Protein AF-A0AAJ4T710-F1 (afdb_monomer)

Secondary structure (DSSP, 8-state):
--B-TT-EEEETTS-EEEEEEEEETTEEEEEEEEE-TTS-EEEEEEEEEETTEEEEEEEEEE-TTS-EEEEEEEEESS-EESSPPTT-EEEEEEEEEEEEEEPPPTT--PPPEEEEEEEEEEEEEEEEEEEEEEETTEEEEEEEEEEEESTTS---TT-EEEEEEETBTEEEEEEEE-TTS-EEEEEEEEEEEEEE--

Structure (mmCIF, N/CA/C/O backbone):
data_AF-A0AAJ4T710-F1
#
_entry.id   AF-A0AAJ4T710-F1
#
loop_
_atom_site.group_PDB
_atom_site.id
_atom_site.type_symbol
_atom_site.label_atom_id
_atom_site.label_alt_id
_atom_site.label_comp_id
_atom_site.label_asym_id
_atom_site.label_entity_id
_atom_site.label_seq_id
_atom_site.pdbx_PDB_ins_code
_atom_site.Cartn_x
_atom_site.Cartn_y
_atom_site.Cartn_z
_atom_site.occupancy
_atom_site.B_iso_or_equiv
_atom_site.auth_seq_id
_atom_site.auth_comp_id
_atom_site.auth_asym_id
_atom_site.auth_atom_id
_atom_site.pdbx_PDB_model_num
ATOM 1 N N . MET A 1 1 ? -2.138 0.847 11.749 1.00 76.56 1 MET A N 1
ATOM 2 C CA . MET A 1 1 ? -1.680 0.784 10.343 1.00 76.56 1 MET A CA 1
ATOM 3 C C . MET A 1 1 ? -0.157 0.735 10.188 1.00 76.56 1 MET A C 1
ATOM 5 O O . MET A 1 1 ? 0.319 0.686 9.065 1.00 76.56 1 MET A O 1
ATOM 9 N N . GLU A 1 2 ? 0.648 0.721 11.250 1.00 87.69 2 GLU A N 1
ATOM 10 C CA . GLU A 1 2 ? 2.109 0.659 11.080 1.00 87.69 2 GLU A CA 1
ATOM 11 C C . GLU A 1 2 ? 2.573 -0.686 10.493 1.00 87.69 2 GLU A C 1
ATOM 13 O O . GLU A 1 2 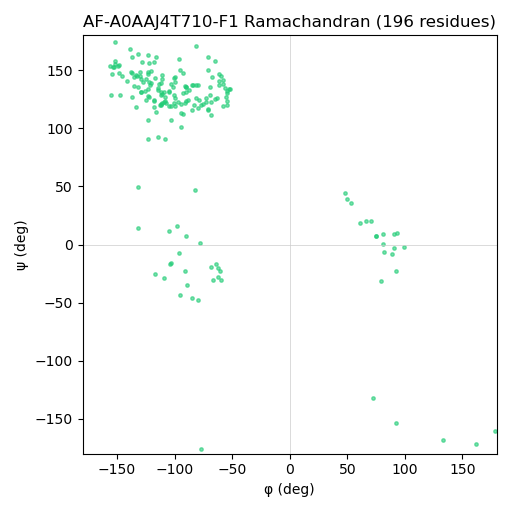? 1.967 -1.724 10.773 1.00 87.69 2 GLU A O 1
ATOM 18 N N . LEU A 1 3 ? 3.614 -0.651 9.652 1.00 93.62 3 LEU A N 1
ATOM 19 C CA . LEU A 1 3 ? 4.217 -1.826 9.018 1.00 93.62 3 LEU A CA 1
ATOM 20 C C . LEU A 1 3 ? 5.354 -2.381 9.879 1.00 93.62 3 LEU A C 1
ATOM 22 O O . LEU A 1 3 ? 6.227 -1.640 10.330 1.00 93.62 3 LEU A O 1
ATOM 26 N N . THR A 1 4 ? 5.394 -3.702 10.022 1.00 96.19 4 THR A N 1
ATOM 27 C CA . THR A 1 4 ? 6.500 -4.425 10.650 1.00 96.19 4 THR A CA 1
ATOM 28 C C . THR A 1 4 ? 7.484 -4.853 9.566 1.00 96.19 4 THR A C 1
ATOM 30 O O . THR A 1 4 ? 7.166 -5.685 8.716 1.00 96.19 4 THR A O 1
ATOM 33 N N . THR A 1 5 ? 8.681 -4.269 9.584 1.00 96.81 5 THR A N 1
ATOM 34 C CA . THR A 1 5 ? 9.766 -4.586 8.642 1.00 96.81 5 THR A CA 1
ATOM 35 C C . THR A 1 5 ? 10.140 -6.067 8.706 1.00 96.81 5 THR A C 1
ATOM 37 O O . THR A 1 5 ? 10.228 -6.633 9.788 1.00 96.81 5 THR A O 1
ATOM 40 N N . GLY A 1 6 ? 10.377 -6.694 7.553 1.00 96.94 6 GLY A N 1
ATOM 41 C CA . GLY A 1 6 ? 10.761 -8.105 7.444 1.00 96.94 6 GLY A CA 1
ATOM 42 C C . GLY A 1 6 ? 9.586 -9.082 7.341 1.00 96.94 6 GLY A C 1
ATOM 43 O O . GLY A 1 6 ? 9.803 -10.259 7.039 1.00 96.94 6 GLY A O 1
ATOM 44 N N . ILE A 1 7 ? 8.342 -8.619 7.525 1.00 97.94 7 ILE A N 1
ATOM 45 C CA . ILE A 1 7 ? 7.172 -9.428 7.171 1.00 97.94 7 ILE A CA 1
ATOM 46 C C . ILE A 1 7 ? 7.160 -9.650 5.657 1.00 97.94 7 ILE A C 1
ATOM 48 O O . ILE A 1 7 ? 7.178 -8.692 4.884 1.00 97.94 7 ILE A O 1
ATOM 52 N N . LYS A 1 8 ? 7.096 -10.920 5.249 1.00 97.88 8 LYS A N 1
ATOM 53 C CA . LYS A 1 8 ? 6.954 -11.359 3.861 1.00 97.88 8 LYS A CA 1
ATOM 54 C C . LYS A 1 8 ? 5.850 -12.397 3.750 1.00 97.88 8 LYS A C 1
ATOM 56 O O . LYS A 1 8 ? 5.803 -13.342 4.539 1.00 97.88 8 LYS A O 1
ATOM 61 N N . PHE A 1 9 ? 4.997 -12.275 2.743 1.00 98.25 9 PHE A N 1
ATOM 62 C CA . PHE A 1 9 ? 3.956 -13.261 2.456 1.00 98.25 9 PHE A CA 1
ATOM 63 C C . PHE A 1 9 ? 3.659 -13.350 0.961 1.00 98.25 9 PHE A C 1
ATOM 65 O O . PHE A 1 9 ? 3.881 -12.386 0.233 1.00 98.25 9 PHE A O 1
ATOM 72 N N . SER A 1 10 ? 3.164 -14.502 0.508 1.00 98.06 10 SER A N 1
ATOM 73 C CA . SER A 1 10 ? 2.647 -14.681 -0.851 1.00 98.06 10 SER A CA 1
ATOM 74 C C . SER A 1 10 ? 1.132 -14.528 -0.908 1.00 98.06 10 SER A C 1
ATOM 76 O O . SER A 1 10 ? 0.436 -14.640 0.111 1.00 98.06 10 SER A O 1
ATOM 78 N N . LYS A 1 11 ? 0.642 -14.264 -2.115 1.00 97.81 11 LYS A N 1
ATOM 79 C CA . LYS A 1 11 ? -0.758 -14.067 -2.465 1.00 97.81 11 LYS A CA 1
ATOM 80 C C . LYS A 1 11 ? -1.223 -15.168 -3.425 1.00 97.81 11 LYS A C 1
ATOM 82 O O . LYS A 1 11 ? -0.420 -15.846 -4.064 1.00 97.81 11 LYS A O 1
ATOM 87 N N . ASN A 1 12 ? -2.535 -15.344 -3.537 1.00 96.88 12 ASN A N 1
ATOM 88 C CA . ASN A 1 12 ? -3.163 -16.351 -4.404 1.00 96.88 12 ASN A CA 1
ATOM 89 C C . ASN A 1 12 ? -2.907 -16.152 -5.909 1.00 96.88 12 ASN A C 1
ATOM 91 O O . ASN A 1 12 ? -3.120 -17.088 -6.672 1.00 96.88 12 ASN A O 1
ATOM 95 N N . ASN A 1 13 ? -2.461 -14.971 -6.335 1.00 95.12 13 ASN A N 1
ATOM 96 C CA . ASN A 1 13 ? -2.089 -14.680 -7.719 1.00 95.12 13 ASN A CA 1
ATOM 97 C C . ASN A 1 13 ? -0.601 -14.950 -8.029 1.00 95.12 13 ASN A C 1
ATOM 99 O O . ASN A 1 13 ? -0.151 -14.596 -9.110 1.00 95.12 13 ASN A O 1
ATOM 103 N N . GLY A 1 14 ? 0.155 -15.541 -7.096 1.00 95.75 14 GLY A N 1
ATOM 104 C CA . GLY A 1 14 ? 1.588 -15.830 -7.247 1.00 95.75 14 GLY A CA 1
ATOM 105 C C . GLY A 1 14 ? 2.507 -14.722 -6.726 1.00 95.75 14 GLY A C 1
ATOM 106 O O . GLY A 1 14 ? 3.633 -15.006 -6.318 1.00 95.75 14 GLY A O 1
ATOM 107 N N . ASP A 1 15 ? 2.011 -13.487 -6.630 1.00 97.25 15 ASP A N 1
ATOM 108 C CA . ASP A 1 15 ? 2.789 -12.358 -6.126 1.00 97.25 15 ASP A CA 1
ATOM 109 C C . ASP A 1 15 ? 3.173 -12.531 -4.651 1.00 97.25 15 ASP A C 1
ATOM 111 O O . ASP A 1 15 ? 2.513 -13.211 -3.857 1.00 97.25 15 ASP A O 1
ATOM 115 N N . ALA A 1 16 ? 4.216 -11.821 -4.241 1.00 97.81 16 ALA A N 1
ATOM 116 C CA . ALA A 1 16 ? 4.608 -11.662 -2.857 1.00 97.81 16 ALA A CA 1
ATOM 117 C C . ALA A 1 16 ? 4.657 -10.192 -2.445 1.00 97.81 16 ALA A C 1
ATOM 119 O O . ALA A 1 16 ? 4.832 -9.276 -3.247 1.00 97.81 16 ALA A O 1
ATOM 120 N N . GLN A 1 17 ? 4.518 -9.982 -1.144 1.00 97.94 17 GLN A N 1
ATOM 121 C CA . GLN A 1 17 ? 4.673 -8.694 -0.501 1.00 97.94 17 GLN A CA 1
ATOM 122 C C . GLN A 1 17 ? 5.778 -8.771 0.545 1.00 97.94 17 GLN A C 1
ATOM 124 O O . GLN A 1 17 ? 5.847 -9.757 1.281 1.00 97.94 17 GLN A O 1
ATOM 129 N N . VAL A 1 18 ? 6.612 -7.734 0.630 1.00 98.00 18 VAL A N 1
ATOM 130 C CA . VAL A 1 18 ? 7.611 -7.570 1.695 1.00 98.00 18 VAL A CA 1
ATOM 131 C C . VAL A 1 18 ? 7.481 -6.186 2.308 1.00 98.00 18 VAL A C 1
ATOM 133 O O . VAL A 1 18 ? 7.467 -5.184 1.597 1.00 98.00 18 VAL A O 1
ATOM 136 N N . ASN A 1 19 ? 7.439 -6.122 3.633 1.00 98.19 19 ASN A N 1
ATOM 137 C CA . ASN A 1 19 ? 7.484 -4.861 4.356 1.00 98.19 19 ASN A CA 1
ATOM 138 C C . ASN A 1 19 ? 8.940 -4.482 4.623 1.00 98.19 19 ASN A C 1
ATOM 140 O O . ASN A 1 19 ? 9.692 -5.247 5.231 1.00 98.19 19 ASN A O 1
ATOM 144 N N . VAL A 1 20 ? 9.334 -3.290 4.193 1.00 97.31 20 VAL A N 1
ATOM 145 C CA . VAL A 1 20 ? 10.715 -2.805 4.246 1.00 97.31 20 VAL A CA 1
ATOM 146 C C . VAL A 1 20 ? 10.816 -1.495 5.013 1.00 97.31 20 VAL A C 1
ATOM 148 O O . VAL A 1 20 ? 9.824 -0.811 5.268 1.00 97.31 20 VAL A O 1
ATOM 151 N N . GLU A 1 21 ? 12.035 -1.158 5.414 1.00 96.62 21 GLU A N 1
ATOM 152 C CA . GLU A 1 21 ? 12.384 0.175 5.882 1.00 96.62 21 GLU A CA 1
ATOM 153 C C . GLU A 1 21 ? 13.681 0.601 5.205 1.00 96.62 21 GLU A C 1
ATOM 155 O O . GLU A 1 21 ? 14.713 -0.044 5.379 1.00 96.62 21 GLU A O 1
ATOM 160 N N . GLU A 1 22 ? 13.625 1.673 4.426 1.00 95.56 22 GLU A N 1
ATOM 161 C CA . GLU A 1 22 ? 14.752 2.135 3.616 1.00 95.56 22 GLU A CA 1
ATOM 162 C C . GLU A 1 22 ? 14.700 3.651 3.402 1.00 95.56 22 GLU A C 1
ATOM 164 O O . GLU A 1 22 ? 13.772 4.327 3.852 1.00 95.56 22 GLU A O 1
ATOM 169 N N . MET A 1 23 ? 15.734 4.207 2.772 1.00 96.06 23 MET A N 1
ATOM 170 C CA . MET A 1 23 ? 15.804 5.637 2.479 1.00 96.06 23 MET A CA 1
ATOM 171 C C . MET A 1 23 ? 14.997 5.971 1.223 1.00 96.06 23 MET A C 1
ATOM 173 O O . MET A 1 23 ? 15.263 5.433 0.153 1.00 96.06 23 MET A O 1
ATOM 177 N N . PHE A 1 24 ? 14.075 6.924 1.335 1.00 96.25 24 PHE A N 1
ATOM 178 C CA . PHE A 1 24 ? 13.325 7.495 0.221 1.00 96.25 24 PHE A CA 1
ATOM 179 C C . PHE A 1 24 ? 13.256 9.019 0.386 1.00 96.25 24 PHE A C 1
ATOM 181 O O . PHE A 1 24 ? 12.911 9.517 1.458 1.00 96.25 24 PHE A O 1
ATOM 188 N N . GLU A 1 25 ? 13.657 9.764 -0.650 1.00 94.69 25 GLU A N 1
ATOM 189 C CA . GLU A 1 25 ? 13.730 11.238 -0.638 1.00 94.69 25 GLU A CA 1
ATOM 190 C C . GLU A 1 25 ? 14.441 11.813 0.608 1.00 94.69 25 GLU A C 1
ATOM 192 O O . GLU A 1 25 ? 13.986 12.760 1.249 1.00 94.69 25 GLU A O 1
ATOM 197 N N . GLY A 1 26 ? 15.572 11.203 0.984 1.00 93.88 26 GLY A N 1
ATOM 198 C CA . GLY A 1 26 ? 16.407 11.662 2.100 1.00 93.88 26 GLY A CA 1
ATOM 199 C C . GLY A 1 26 ? 15.854 11.356 3.495 1.00 93.88 26 GLY A C 1
ATOM 200 O O . GLY A 1 26 ? 16.448 11.785 4.483 1.00 93.88 26 GLY A O 1
ATOM 201 N N . LYS A 1 27 ? 14.761 10.593 3.607 1.00 93.38 27 LYS A N 1
ATOM 202 C CA . LYS A 1 27 ? 14.184 10.162 4.886 1.00 93.38 27 LYS A CA 1
ATOM 203 C C . LYS A 1 27 ? 14.090 8.648 4.959 1.00 93.38 27 LYS A C 1
ATOM 205 O O . LYS A 1 27 ? 13.825 7.988 3.959 1.00 93.38 27 LYS A O 1
ATOM 210 N N . LYS A 1 28 ? 14.253 8.097 6.160 1.00 94.75 28 LYS A N 1
ATOM 211 C CA . LYS A 1 28 ? 13.913 6.697 6.413 1.00 94.75 28 LYS A CA 1
ATOM 212 C C . LYS A 1 28 ? 12.390 6.554 6.342 1.00 94.75 28 LYS A C 1
ATOM 214 O O . LYS A 1 28 ? 11.678 7.352 6.952 1.00 94.75 28 LYS A O 1
ATOM 219 N N . GLN A 1 29 ? 11.896 5.601 5.563 1.00 94.81 29 GLN A N 1
ATOM 220 C CA . GLN A 1 29 ? 10.471 5.388 5.309 1.00 94.81 29 GLN A CA 1
ATOM 221 C C . GLN A 1 29 ? 10.128 3.910 5.449 1.00 94.81 29 GLN A C 1
ATOM 223 O O . GLN A 1 29 ? 10.930 3.044 5.092 1.00 94.81 29 GLN A O 1
ATOM 228 N N . LYS A 1 30 ? 8.916 3.619 5.931 1.00 95.12 30 LYS A N 1
ATOM 229 C CA . LYS A 1 30 ? 8.346 2.276 5.826 1.00 95.12 30 LYS A CA 1
ATOM 230 C C . LYS A 1 30 ? 7.758 2.108 4.431 1.00 95.12 30 LYS A C 1
ATOM 232 O O . LYS A 1 30 ? 7.091 3.006 3.916 1.00 95.12 30 LYS A O 1
ATOM 237 N N . GLY A 1 31 ? 7.991 0.948 3.837 1.00 96.31 31 GLY A N 1
ATOM 238 C CA . GLY A 1 31 ? 7.521 0.644 2.498 1.00 96.31 31 GLY A CA 1
ATOM 239 C C . GLY A 1 31 ? 6.957 -0.758 2.378 1.00 96.31 31 GLY A C 1
ATOM 240 O O . GLY A 1 31 ? 7.221 -1.637 3.197 1.00 96.31 31 GLY A O 1
ATOM 241 N N . THR A 1 32 ? 6.174 -0.951 1.328 1.00 97.56 32 THR A N 1
ATOM 242 C CA . THR A 1 32 ? 5.687 -2.252 0.885 1.00 97.56 32 THR A CA 1
ATOM 243 C C . THR A 1 32 ? 6.230 -2.519 -0.510 1.00 97.56 32 THR A C 1
ATOM 245 O O . THR A 1 32 ? 5.933 -1.769 -1.439 1.00 97.56 32 THR A O 1
ATOM 248 N N . GLN A 1 33 ? 7.018 -3.578 -0.651 1.00 98.06 33 GLN A N 1
ATOM 249 C CA . GLN A 1 33 ? 7.480 -4.096 -1.932 1.00 98.06 33 GLN A CA 1
ATOM 250 C C . GLN A 1 33 ? 6.461 -5.087 -2.487 1.00 98.06 33 GLN A C 1
ATOM 252 O O . GLN A 1 33 ? 6.023 -5.987 -1.767 1.00 98.06 33 GLN A O 1
ATOM 257 N N . LEU A 1 34 ? 6.117 -4.938 -3.764 1.00 97.81 34 LEU A N 1
ATOM 258 C CA . LEU A 1 34 ? 5.348 -5.900 -4.545 1.00 97.81 34 LEU A CA 1
ATOM 259 C C . LEU A 1 34 ? 6.303 -6.661 -5.461 1.00 97.81 34 LEU A C 1
ATOM 261 O O . LEU A 1 34 ? 6.958 -6.064 -6.316 1.00 97.81 34 LEU A O 1
ATOM 265 N N . ILE A 1 35 ? 6.365 -7.972 -5.276 1.00 97.81 35 ILE A N 1
ATOM 266 C CA . ILE A 1 35 ? 7.205 -8.883 -6.044 1.00 97.81 35 ILE A CA 1
ATOM 267 C C . ILE A 1 35 ? 6.271 -9.758 -6.874 1.00 97.81 35 ILE A C 1
ATOM 269 O O . ILE A 1 35 ? 5.417 -10.428 -6.302 1.00 97.81 35 ILE A O 1
ATOM 273 N N . LEU A 1 36 ? 6.410 -9.736 -8.194 1.00 95.94 36 LEU A N 1
ATOM 274 C CA . LEU A 1 36 ? 5.608 -10.558 -9.095 1.00 95.94 36 LEU A CA 1
ATOM 275 C C . LEU A 1 36 ? 5.987 -12.032 -8.995 1.00 95.94 36 LEU A C 1
ATOM 277 O O . LEU A 1 36 ? 7.091 -12.378 -8.552 1.00 95.94 36 LEU A O 1
ATOM 281 N N . ASP A 1 37 ? 5.086 -12.893 -9.463 1.00 90.31 37 ASP A N 1
ATOM 282 C CA . ASP A 1 37 ? 5.429 -14.288 -9.726 1.00 90.31 37 ASP A CA 1
ATOM 283 C C . ASP A 1 37 ? 6.684 -14.373 -10.622 1.00 90.31 37 ASP A C 1
ATOM 285 O O . ASP A 1 37 ? 6.846 -13.617 -11.580 1.00 90.31 37 ASP A O 1
ATOM 289 N N . GLY A 1 38 ? 7.629 -15.237 -10.251 1.00 87.62 38 GLY A N 1
ATOM 290 C CA . GLY A 1 38 ? 8.980 -15.270 -10.829 1.00 87.62 38 GLY A CA 1
ATOM 291 C C . GLY A 1 38 ? 10.030 -14.396 -10.122 1.00 87.62 38 GLY A C 1
ATOM 292 O O . GLY A 1 38 ? 11.208 -14.475 -10.461 1.00 87.62 38 GLY A O 1
ATOM 293 N N . GLY A 1 39 ? 9.656 -13.623 -9.095 1.00 92.06 39 GLY A N 1
ATOM 294 C CA . GLY A 1 39 ? 10.605 -12.939 -8.203 1.00 92.06 39 GLY A CA 1
ATOM 295 C C . GLY A 1 39 ? 11.009 -11.522 -8.623 1.00 92.06 39 GLY A C 1
ATOM 296 O O . GLY A 1 39 ? 11.902 -10.941 -8.006 1.00 92.06 39 GLY A O 1
ATOM 297 N N . VAL A 1 40 ? 10.349 -10.949 -9.630 1.00 94.75 40 VAL A N 1
ATOM 298 C CA . VAL A 1 40 ? 10.612 -9.586 -10.110 1.00 94.75 40 VAL A CA 1
ATOM 299 C C . VAL A 1 40 ? 10.029 -8.560 -9.140 1.00 94.75 40 VAL A C 1
ATOM 301 O O . VAL A 1 40 ? 8.820 -8.529 -8.918 1.00 94.75 40 VAL A O 1
ATOM 304 N N . LEU A 1 41 ? 10.862 -7.679 -8.584 1.00 96.94 41 LEU A N 1
ATOM 305 C CA . LEU A 1 41 ? 10.383 -6.522 -7.824 1.00 96.94 41 LEU A CA 1
ATOM 306 C C . LEU A 1 41 ? 9.700 -5.548 -8.789 1.00 96.94 41 LEU A C 1
ATOM 308 O O . LEU A 1 41 ? 10.369 -4.935 -9.607 1.00 96.94 41 LEU A O 1
ATOM 312 N N . LEU A 1 42 ? 8.380 -5.388 -8.696 1.00 96.94 42 LEU A N 1
ATOM 313 C CA . LEU A 1 42 ? 7.635 -4.473 -9.563 1.00 96.94 42 LEU A CA 1
ATOM 314 C C . LEU A 1 42 ? 7.645 -3.048 -9.017 1.00 96.94 42 LEU A C 1
ATOM 316 O O . LEU A 1 42 ? 7.840 -2.087 -9.766 1.00 96.94 42 LEU A O 1
ATOM 320 N N . ALA A 1 43 ? 7.385 -2.903 -7.719 1.00 97.50 43 ALA A N 1
ATOM 321 C CA . ALA A 1 43 ? 7.268 -1.596 -7.095 1.00 97.50 43 ALA A CA 1
ATOM 322 C C . ALA A 1 43 ? 7.538 -1.628 -5.592 1.00 97.50 43 ALA A C 1
ATOM 324 O O . ALA A 1 43 ? 7.253 -2.621 -4.924 1.00 97.50 43 ALA A O 1
ATOM 325 N N . THR A 1 44 ? 7.977 -0.490 -5.062 1.00 98.06 44 THR A N 1
ATOM 326 C CA . THR A 1 44 ? 7.967 -0.184 -3.630 1.00 98.06 44 THR A CA 1
ATOM 327 C C . THR A 1 44 ? 7.078 1.029 -3.407 1.00 98.06 44 THR A C 1
ATOM 329 O O . THR A 1 44 ? 7.313 2.072 -4.009 1.00 98.06 44 THR A O 1
ATOM 332 N N . SER A 1 45 ? 6.056 0.905 -2.561 1.00 96.69 45 SER A N 1
ATOM 333 C CA . SER A 1 45 ? 5.197 2.025 -2.148 1.00 96.69 45 SER A CA 1
ATOM 334 C C . SER A 1 45 ? 5.544 2.451 -0.729 1.00 96.69 45 SER A C 1
ATOM 336 O O . SER A 1 45 ? 5.635 1.596 0.152 1.00 96.69 45 SER A O 1
ATOM 338 N N . TYR A 1 46 ? 5.719 3.751 -0.504 1.00 96.12 46 TYR A N 1
ATOM 339 C CA . TYR A 1 46 ? 6.177 4.311 0.767 1.00 96.12 46 TYR A CA 1
ATOM 340 C C . TYR A 1 46 ? 5.080 5.095 1.477 1.00 96.12 46 TYR A C 1
ATOM 342 O O . TYR A 1 46 ? 4.258 5.780 0.855 1.00 96.12 46 TYR A O 1
ATOM 350 N N . GLN A 1 47 ? 5.114 5.015 2.803 1.00 92.56 47 GLN A N 1
ATOM 351 C CA . GLN A 1 47 ? 4.263 5.797 3.681 1.00 92.56 47 GLN A CA 1
ATOM 352 C C . GLN A 1 47 ? 5.056 6.323 4.875 1.00 92.56 47 GLN A C 1
ATOM 354 O O . GLN A 1 47 ? 5.961 5.661 5.392 1.00 92.56 47 GLN A O 1
ATOM 359 N N . ASP A 1 48 ? 4.643 7.493 5.341 1.00 91.06 48 ASP A N 1
ATOM 360 C CA . ASP A 1 48 ? 5.105 8.094 6.583 1.00 91.06 48 ASP A CA 1
ATOM 361 C C . ASP A 1 48 ? 3.948 8.110 7.579 1.00 91.06 48 ASP A C 1
ATOM 363 O O . ASP A 1 48 ? 2.839 8.526 7.238 1.00 91.06 48 ASP A O 1
ATOM 367 N N . ILE A 1 49 ? 4.189 7.646 8.804 1.00 90.31 49 ILE A N 1
ATOM 368 C CA . ILE A 1 49 ? 3.205 7.719 9.884 1.00 90.31 49 ILE A CA 1
ATOM 369 C C . ILE A 1 49 ? 3.775 8.621 10.962 1.00 90.31 49 ILE A C 1
ATOM 371 O O . ILE A 1 49 ? 4.757 8.279 11.615 1.00 90.31 49 ILE A O 1
ATOM 375 N N . ARG A 1 50 ? 3.128 9.761 11.170 1.00 90.56 50 ARG A N 1
ATOM 376 C CA . ARG A 1 50 ? 3.513 10.741 12.186 1.00 90.56 50 ARG A CA 1
ATOM 377 C C . ARG A 1 50 ? 2.281 11.455 12.705 1.00 90.56 50 ARG A C 1
ATOM 379 O O . ARG A 1 50 ? 1.307 11.617 11.974 1.00 90.56 50 ARG A O 1
ATOM 386 N N . ASP A 1 51 ? 2.314 11.825 13.979 1.00 91.31 51 ASP A N 1
ATOM 387 C CA . ASP A 1 51 ? 1.261 12.614 14.629 1.00 91.31 51 ASP A CA 1
ATOM 388 C C . ASP A 1 51 ? -0.152 12.015 14.471 1.00 91.31 51 ASP A C 1
ATOM 390 O O . ASP A 1 51 ? -1.143 12.720 14.299 1.00 91.31 51 ASP A O 1
ATOM 394 N N . GLY A 1 52 ? -0.249 10.679 14.492 1.00 91.06 52 GLY A N 1
ATOM 395 C CA . GLY A 1 52 ? -1.522 9.974 14.319 1.00 91.06 52 GLY A CA 1
ATOM 396 C C . GLY A 1 52 ? -2.097 10.052 12.901 1.00 91.06 52 GLY A C 1
ATOM 397 O O . GLY A 1 52 ? -3.292 9.835 12.714 1.00 91.06 52 GLY A O 1
ATOM 398 N N . GLN A 1 53 ? -1.274 10.350 11.897 1.00 93.88 53 GLN A N 1
ATOM 399 C CA . GLN A 1 53 ? -1.680 10.433 10.499 1.00 93.88 53 GLN A CA 1
ATOM 400 C C . GLN A 1 53 ? -0.750 9.629 9.595 1.00 93.88 53 GLN A C 1
ATOM 402 O O . GLN A 1 53 ? 0.452 9.543 9.832 1.00 93.88 53 GLN A O 1
ATOM 407 N N . VAL A 1 54 ? -1.329 9.034 8.557 1.00 92.50 54 VAL A N 1
ATOM 408 C CA . VAL A 1 54 ? -0.630 8.332 7.483 1.00 92.50 54 VAL A CA 1
ATOM 409 C C . VAL A 1 54 ? -0.560 9.257 6.275 1.00 92.50 54 VAL A C 1
ATOM 411 O O . VAL A 1 54 ? -1.584 9.696 5.746 1.00 92.50 54 VAL A O 1
ATOM 414 N N . PHE A 1 55 ? 0.657 9.527 5.828 1.00 92.69 55 PHE A N 1
ATOM 415 C CA . PHE A 1 55 ? 0.962 10.287 4.629 1.00 92.69 55 PHE A CA 1
ATOM 416 C C . PHE A 1 55 ? 1.492 9.330 3.568 1.00 92.69 55 PHE A C 1
ATOM 418 O O . PHE A 1 55 ? 2.452 8.596 3.805 1.00 92.69 55 PHE A O 1
ATOM 425 N N . LEU A 1 56 ? 0.894 9.357 2.379 1.00 91.88 56 LEU A N 1
ATOM 426 C CA . LEU A 1 56 ? 1.492 8.716 1.213 1.00 91.88 56 LEU A CA 1
ATOM 427 C C . LEU A 1 56 ? 2.682 9.566 0.769 1.00 91.88 56 LEU A C 1
ATOM 429 O O . LEU A 1 56 ? 2.519 10.768 0.557 1.00 91.88 56 LEU A O 1
ATOM 433 N N . THR A 1 57 ? 3.862 8.963 0.637 1.00 94.69 57 THR A N 1
ATOM 434 C CA . THR A 1 57 ? 5.091 9.716 0.332 1.00 94.69 57 THR A CA 1
ATOM 435 C C . THR A 1 57 ? 5.614 9.473 -1.072 1.00 94.69 57 THR A C 1
ATOM 437 O O . THR A 1 57 ? 6.196 10.377 -1.670 1.00 94.69 57 THR A O 1
ATOM 440 N N . GLY A 1 58 ? 5.359 8.302 -1.649 1.00 95.94 58 GLY A N 1
ATOM 441 C CA . GLY A 1 58 ? 5.744 8.034 -3.025 1.00 95.94 58 GLY A CA 1
ATOM 442 C C . GLY A 1 58 ? 5.770 6.560 -3.371 1.00 95.94 58 GLY A C 1
ATOM 443 O O . GLY A 1 58 ? 5.372 5.701 -2.583 1.00 95.94 58 GLY A O 1
ATOM 444 N N . ALA A 1 59 ? 6.275 6.277 -4.563 1.00 97.06 59 ALA A N 1
ATOM 445 C CA . ALA A 1 59 ? 6.558 4.925 -5.006 1.00 97.06 59 ALA A CA 1
ATOM 446 C C . ALA A 1 59 ? 7.748 4.897 -5.970 1.00 97.06 59 ALA A C 1
ATOM 448 O O . ALA A 1 59 ? 8.005 5.863 -6.689 1.00 97.06 59 ALA A O 1
ATOM 449 N N . ILE A 1 60 ? 8.448 3.772 -6.026 1.00 97.56 60 ILE A N 1
ATOM 450 C CA . ILE A 1 60 ? 9.408 3.455 -7.087 1.00 97.56 60 ILE A CA 1
ATOM 451 C C . ILE A 1 60 ? 8.858 2.261 -7.855 1.00 97.56 60 ILE A C 1
ATOM 453 O O . ILE A 1 60 ? 8.397 1.304 -7.243 1.00 97.56 60 ILE A O 1
ATOM 457 N N . HIS A 1 61 ? 8.908 2.321 -9.181 1.00 96.38 61 HIS A N 1
ATOM 458 C CA . HIS A 1 61 ? 8.632 1.194 -10.062 1.00 96.38 61 HIS A CA 1
ATOM 459 C C . HIS A 1 61 ? 9.924 0.755 -10.733 1.00 96.38 61 HIS A C 1
ATOM 461 O O . HIS A 1 61 ? 10.732 1.596 -11.139 1.00 96.38 61 HIS A O 1
ATOM 467 N N . TYR A 1 62 ? 10.080 -0.548 -10.906 1.00 94.56 62 TYR A N 1
ATOM 468 C CA . TYR A 1 62 ? 11.284 -1.145 -11.463 1.00 94.56 62 TYR A CA 1
ATOM 469 C C . TYR A 1 62 ? 10.973 -1.874 -12.774 1.00 94.56 62 TYR A C 1
ATOM 471 O O . TYR A 1 62 ? 9.825 -2.229 -13.058 1.00 94.56 62 TYR A O 1
ATOM 479 N N . ASN A 1 63 ? 12.003 -2.039 -13.594 1.00 91.81 63 ASN A N 1
ATOM 480 C CA . ASN A 1 63 ? 12.009 -2.969 -14.716 1.00 91.81 63 ASN A CA 1
ATOM 481 C C . ASN A 1 63 ? 12.322 -4.389 -14.215 1.00 91.81 63 ASN A C 1
ATOM 483 O O . ASN A 1 63 ? 12.734 -4.576 -13.070 1.00 91.81 63 ASN A O 1
ATOM 487 N N . GLU A 1 64 ? 12.173 -5.390 -15.085 1.00 90.38 64 GLU A N 1
ATOM 488 C CA . GLU A 1 64 ? 12.468 -6.792 -14.747 1.00 90.38 64 GLU A CA 1
ATOM 489 C C . GLU A 1 64 ? 13.927 -7.022 -14.325 1.00 90.38 64 GLU A C 1
ATOM 491 O O . GLU A 1 64 ? 14.199 -7.871 -13.480 1.00 90.38 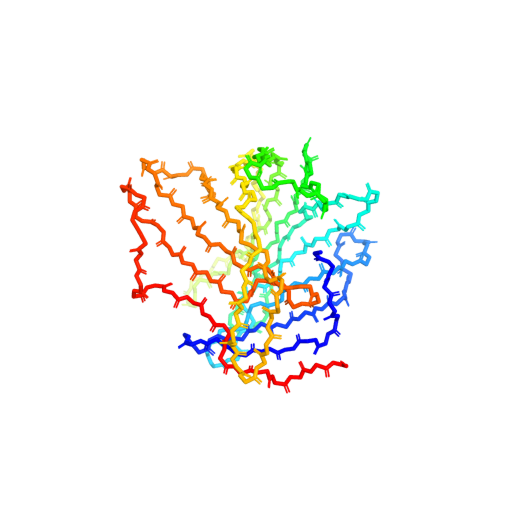64 GLU A O 1
ATOM 496 N N . ASP A 1 65 ? 14.858 -6.225 -14.855 1.00 89.81 65 ASP A N 1
ATOM 497 C CA . ASP A 1 65 ? 16.282 -6.259 -14.503 1.00 89.81 65 ASP A CA 1
ATOM 498 C C . ASP A 1 65 ? 16.611 -5.564 -13.164 1.00 89.81 65 ASP A C 1
ATOM 500 O O . ASP A 1 65 ? 17.774 -5.494 -12.765 1.00 89.81 65 ASP A O 1
ATOM 504 N N . GLY A 1 66 ? 15.599 -5.034 -12.465 1.00 90.31 66 GLY A N 1
ATOM 505 C CA . GLY A 1 66 ? 15.738 -4.327 -11.194 1.00 90.31 66 GLY A CA 1
ATOM 506 C C . GLY A 1 66 ? 16.161 -2.860 -11.316 1.00 90.31 66 GLY A C 1
ATOM 507 O O . GLY A 1 66 ? 16.288 -2.177 -10.298 1.00 90.31 66 GLY A O 1
ATOM 508 N N . THR A 1 67 ? 16.357 -2.333 -12.528 1.00 91.00 67 THR A N 1
ATOM 509 C CA . THR A 1 67 ? 16.611 -0.900 -12.725 1.00 91.00 67 THR A CA 1
ATOM 510 C C . THR A 1 67 ? 15.354 -0.076 -12.453 1.00 91.00 67 THR A C 1
ATOM 512 O O . THR A 1 67 ? 14.226 -0.532 -12.641 1.00 91.00 67 THR A O 1
ATOM 515 N N . VAL A 1 68 ? 15.527 1.169 -11.997 1.00 92.44 68 VAL A N 1
ATOM 516 C CA . VAL A 1 68 ? 14.394 2.067 -11.735 1.00 92.44 68 VAL A CA 1
ATOM 517 C C . VAL A 1 68 ? 13.767 2.509 -13.056 1.00 92.44 68 VAL A C 1
ATOM 519 O O . VAL A 1 68 ? 14.381 3.233 -13.839 1.00 92.44 68 VAL A O 1
ATOM 522 N N . ARG A 1 69 ? 12.507 2.126 -13.259 1.00 92.94 69 ARG A N 1
ATOM 523 C CA . ARG A 1 69 ? 11.675 2.550 -14.389 1.00 92.94 69 ARG A CA 1
ATOM 524 C C . ARG A 1 69 ? 11.101 3.942 -14.157 1.00 92.94 69 ARG A C 1
ATOM 526 O O . ARG A 1 69 ? 11.153 4.806 -15.030 1.00 92.94 69 ARG A O 1
ATOM 533 N N . SER A 1 70 ? 10.538 4.162 -12.973 1.00 95.38 70 SER A N 1
ATOM 534 C CA . SER A 1 70 ? 9.997 5.461 -12.587 1.00 95.38 70 SER A CA 1
ATOM 535 C C . SER A 1 70 ? 10.004 5.657 -11.078 1.00 95.38 70 SER A C 1
ATOM 537 O O . SER A 1 70 ? 9.912 4.706 -10.304 1.00 95.38 70 SER A O 1
ATOM 539 N N . LYS A 1 71 ? 10.084 6.916 -10.659 1.00 97.19 71 LYS A N 1
ATOM 540 C CA . LYS A 1 71 ? 9.933 7.343 -9.270 1.00 97.19 71 LYS A CA 1
ATOM 541 C C . LYS A 1 71 ? 8.814 8.369 -9.184 1.00 97.19 71 LYS A C 1
ATOM 543 O O . LYS A 1 71 ? 8.830 9.362 -9.904 1.00 97.19 71 LYS A O 1
ATOM 548 N N . ASN A 1 72 ? 7.876 8.133 -8.287 1.00 97.06 72 ASN A N 1
ATOM 549 C CA . ASN A 1 72 ? 6.774 9.016 -7.955 1.00 97.06 72 ASN A CA 1
ATOM 550 C C . ASN A 1 72 ? 7.038 9.610 -6.572 1.00 97.06 72 ASN A C 1
ATOM 552 O O . ASN A 1 72 ? 7.204 8.862 -5.610 1.00 97.06 72 ASN A O 1
ATOM 556 N N . VAL A 1 73 ? 7.070 10.937 -6.466 1.00 97.50 73 VAL A N 1
ATOM 557 C CA . VAL A 1 73 ? 7.161 11.655 -5.189 1.00 97.50 73 VAL A CA 1
ATOM 558 C C . VAL A 1 73 ? 5.836 12.359 -4.944 1.00 97.50 73 VAL A C 1
ATOM 560 O O . VAL A 1 73 ? 5.395 13.176 -5.757 1.00 97.50 73 VAL A O 1
ATOM 563 N N . TYR A 1 74 ? 5.195 12.033 -3.825 1.00 95.50 74 TYR A N 1
ATOM 564 C CA . TYR A 1 74 ? 3.904 12.592 -3.456 1.00 95.50 74 TYR A CA 1
ATOM 565 C C . TYR A 1 74 ? 4.097 13.753 -2.489 1.00 95.50 7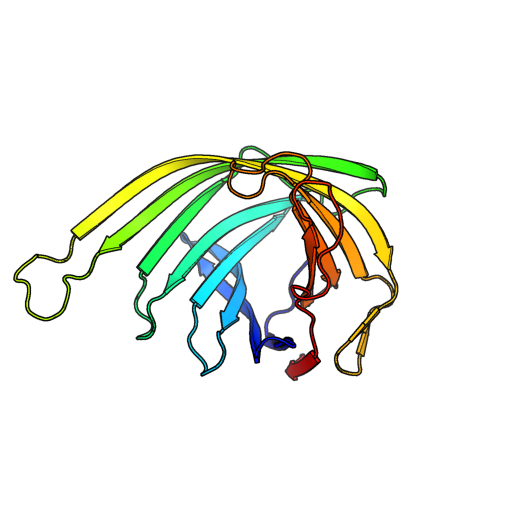4 TYR A C 1
ATOM 567 O O . TYR A 1 74 ? 4.678 13.609 -1.417 1.00 95.50 74 TYR A O 1
ATOM 575 N N . THR A 1 75 ? 3.584 14.920 -2.869 1.00 95.12 75 THR A N 1
ATOM 576 C CA . THR A 1 75 ? 3.445 16.061 -1.963 1.00 95.12 75 THR A CA 1
ATOM 577 C C . THR A 1 75 ? 2.030 16.028 -1.385 1.00 95.12 75 THR A C 1
ATOM 579 O O . THR A 1 75 ? 1.094 16.399 -2.101 1.00 95.12 75 THR A O 1
ATOM 582 N N . PRO A 1 76 ? 1.833 15.550 -0.142 1.00 89.75 76 PRO A N 1
ATOM 583 C CA . PRO A 1 76 ? 0.500 15.392 0.427 1.00 89.75 76 PRO A CA 1
ATOM 584 C C . PRO A 1 76 ? -0.152 16.754 0.696 1.00 89.75 76 PRO A C 1
ATOM 586 O O . PRO A 1 76 ? 0.485 17.650 1.248 1.00 89.75 76 PRO A O 1
ATOM 589 N N . GLN A 1 77 ? -1.430 16.900 0.340 1.00 90.31 77 GLN A N 1
ATOM 590 C CA . GLN A 1 77 ? -2.283 18.015 0.785 1.00 90.31 77 GLN A CA 1
ATOM 591 C C . GLN A 1 77 ? -3.262 17.605 1.888 1.00 90.31 77 GLN A C 1
ATOM 593 O O . GLN A 1 77 ? -3.801 18.451 2.595 1.00 90.31 77 GLN A O 1
ATOM 598 N N . SER A 1 78 ? -3.462 16.304 2.060 1.00 89.19 78 SER A N 1
ATOM 599 C CA . SER A 1 78 ? -4.235 15.708 3.143 1.00 89.19 78 SER A CA 1
ATOM 600 C C . SER A 1 78 ? -3.524 14.457 3.654 1.00 89.19 78 SER A C 1
ATOM 602 O O . SER A 1 78 ? -2.657 13.909 2.971 1.00 89.19 78 SER A O 1
ATOM 604 N N . ALA A 1 79 ? -3.966 13.942 4.794 1.00 90.75 79 ALA A N 1
ATOM 605 C CA . ALA A 1 79 ? -3.495 12.678 5.340 1.00 90.75 79 ALA A CA 1
ATOM 606 C C . ALA A 1 79 ? -4.670 11.794 5.759 1.00 90.75 79 ALA A C 1
ATOM 608 O O . ALA A 1 79 ? -5.792 12.270 5.939 1.00 90.75 79 ALA A O 1
ATOM 609 N N . ILE A 1 80 ? -4.393 10.509 5.953 1.00 93.62 80 ILE A N 1
ATOM 610 C CA . ILE A 1 80 ? -5.367 9.543 6.455 1.00 93.62 80 ILE A CA 1
ATOM 611 C C . ILE A 1 80 ? -5.189 9.456 7.977 1.00 93.62 80 ILE A C 1
ATOM 613 O O . ILE A 1 80 ? -4.096 9.110 8.429 1.00 93.62 80 ILE A O 1
ATOM 617 N N . PRO A 1 81 ? -6.210 9.749 8.800 1.00 93.75 81 PRO A N 1
ATOM 618 C CA . PRO A 1 81 ? -6.127 9.541 10.241 1.00 93.75 81 PRO A CA 1
ATOM 619 C C . PRO A 1 81 ? -5.787 8.083 10.558 1.00 93.75 81 PRO A C 1
ATOM 621 O O . PRO A 1 81 ? -6.380 7.163 9.998 1.00 93.75 81 PRO A O 1
ATOM 624 N N . SER A 1 82 ? -4.856 7.850 11.482 1.00 90.44 82 SER A N 1
ATOM 625 C CA . SER A 1 82 ? -4.496 6.490 11.895 1.00 90.44 82 SER A CA 1
ATOM 626 C C . SER A 1 82 ? -5.617 5.789 12.671 1.00 90.44 82 SER A C 1
ATOM 628 O O . SER A 1 82 ? -5.644 4.559 12.747 1.00 90.44 82 SER A O 1
ATOM 630 N N . THR A 1 83 ? -6.554 6.579 13.201 1.00 91.19 83 THR A N 1
ATOM 631 C CA . THR A 1 83 ? -7.739 6.167 13.951 1.00 91.19 83 THR A CA 1
ATOM 632 C C . THR A 1 83 ? -9.004 6.708 13.280 1.00 91.19 83 THR A C 1
ATOM 634 O O . THR A 1 83 ? -9.474 7.811 13.554 1.00 91.19 83 THR A O 1
ATOM 637 N N . MET A 1 84 ? -9.571 5.916 12.372 1.00 94.44 84 MET A N 1
ATOM 638 C CA . MET A 1 84 ? -10.851 6.219 11.726 1.00 94.44 84 MET A CA 1
ATOM 639 C C . MET A 1 84 ? -12.003 5.519 12.452 1.00 94.44 84 MET A C 1
ATOM 641 O O . MET A 1 84 ? -11.829 4.444 13.027 1.00 94.44 84 MET A O 1
ATOM 645 N N . ARG A 1 85 ? -13.197 6.114 12.415 1.00 96.75 85 ARG A N 1
ATOM 646 C CA . ARG A 1 85 ? -14.436 5.476 12.895 1.00 96.75 85 ARG A CA 1
ATOM 647 C C . ARG A 1 85 ? -15.140 4.760 11.739 1.00 96.75 85 ARG A C 1
ATOM 649 O O . ARG A 1 85 ? -15.037 5.242 10.613 1.00 96.75 85 ARG A O 1
ATOM 656 N N . PRO A 1 86 ? -15.851 3.643 11.970 1.00 97.69 86 PRO A N 1
ATOM 657 C CA . PRO A 1 86 ? -16.650 3.021 10.918 1.00 97.69 86 PRO A CA 1
ATOM 658 C C . PRO A 1 86 ? -17.609 4.032 10.270 1.00 97.69 86 PRO A C 1
ATOM 660 O O . PRO A 1 86 ? -18.251 4.817 10.968 1.00 97.69 86 PRO A O 1
ATOM 663 N N . GLY A 1 87 ? -17.664 4.041 8.940 1.00 97.31 87 GLY A N 1
ATOM 664 C CA . GLY A 1 87 ? -18.401 5.010 8.128 1.00 97.31 87 GLY A CA 1
ATOM 665 C C . GLY A 1 87 ? -17.679 6.342 7.891 1.00 97.31 87 GLY A C 1
ATOM 666 O O . GLY A 1 87 ? -18.169 7.157 7.115 1.00 97.31 87 GLY A O 1
ATOM 667 N N . GLN A 1 88 ? -16.525 6.588 8.519 1.00 97.56 88 GLN A N 1
ATOM 668 C CA . GLN A 1 88 ? -15.741 7.793 8.258 1.00 97.56 88 GLN A CA 1
ATOM 669 C C . GLN A 1 88 ? -15.071 7.697 6.885 1.00 97.56 88 GLN A C 1
ATOM 671 O O . GLN A 1 88 ? -14.280 6.785 6.641 1.00 97.56 88 GLN A O 1
ATOM 676 N N . GLU A 1 89 ? -15.349 8.675 6.027 1.00 96.50 89 GLU A N 1
ATOM 677 C CA . GLU A 1 89 ? -14.672 8.881 4.748 1.00 96.50 89 GLU A CA 1
ATOM 678 C C . GLU A 1 89 ? -13.624 9.994 4.867 1.00 96.50 89 GLU A C 1
ATOM 680 O O . GLU A 1 89 ? -13.821 10.993 5.564 1.00 96.50 89 GLU A O 1
ATOM 685 N N . VAL A 1 90 ?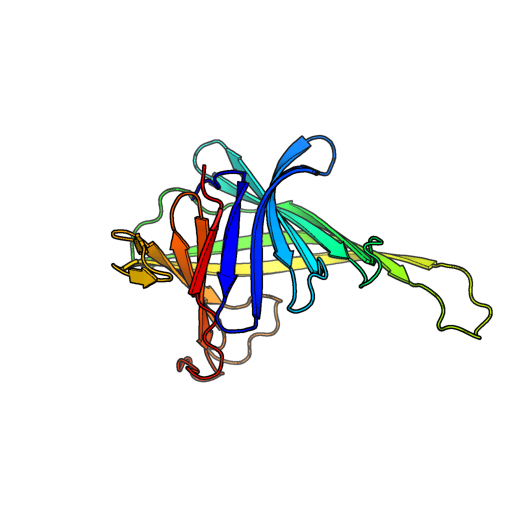 -12.503 9.823 4.170 1.00 94.94 90 VAL A N 1
ATOM 686 C CA . VAL A 1 90 ? -11.483 10.852 3.972 1.00 94.94 90 VAL A CA 1
ATOM 687 C C . VAL A 1 90 ? -11.171 10.951 2.486 1.00 94.94 90 VAL A C 1
ATOM 689 O O . VAL A 1 90 ? -10.894 9.946 1.831 1.00 94.94 90 VAL A O 1
ATOM 692 N N . ARG A 1 91 ? -11.172 12.176 1.950 1.00 93.81 91 ARG A N 1
ATOM 693 C CA . ARG A 1 91 ? -10.630 12.449 0.616 1.00 93.81 91 ARG A CA 1
ATOM 694 C C . ARG A 1 91 ? -9.128 12.669 0.730 1.00 93.81 91 ARG A C 1
ATOM 696 O O . ARG A 1 91 ? -8.692 13.626 1.364 1.00 93.81 91 ARG A O 1
ATOM 703 N N . VAL A 1 92 ? -8.354 11.785 0.115 1.00 93.25 92 VAL A N 1
ATOM 704 C CA . VAL A 1 92 ? -6.899 11.884 0.047 1.00 93.25 92 VAL A CA 1
ATOM 705 C C . VAL A 1 92 ? -6.526 12.675 -1.199 1.00 93.25 92 VAL A C 1
ATOM 707 O O . VAL A 1 92 ? -6.922 12.296 -2.292 1.00 93.25 92 VAL A O 1
ATOM 710 N N . GLN A 1 93 ? -5.776 13.759 -1.037 1.00 93.12 93 GLN A N 1
ATOM 711 C CA . GLN A 1 93 ? -5.305 14.658 -2.085 1.00 93.12 93 GLN A CA 1
ATOM 712 C C . GLN A 1 93 ? -3.787 14.803 -1.996 1.00 93.12 93 GLN A C 1
ATOM 714 O O . GLN A 1 93 ? -3.225 15.027 -0.915 1.00 93.12 93 GLN A O 1
ATOM 719 N N . PHE A 1 94 ? -3.118 14.663 -3.134 1.00 92.81 94 PHE A N 1
ATOM 720 C CA . PHE A 1 94 ? -1.679 14.864 -3.250 1.00 92.81 94 PHE A CA 1
ATOM 721 C C . PHE A 1 94 ? -1.299 15.316 -4.662 1.00 92.81 94 PHE A C 1
ATOM 723 O O . PHE A 1 94 ? -1.980 15.035 -5.652 1.00 92.81 94 PHE A O 1
ATOM 730 N N . THR A 1 95 ? -0.164 16.003 -4.761 1.00 95.06 95 THR A N 1
ATOM 731 C CA . THR A 1 95 ? 0.501 16.234 -6.044 1.00 95.06 95 THR A CA 1
ATOM 732 C C . THR A 1 95 ? 1.496 15.108 -6.282 1.00 95.06 95 THR A C 1
ATOM 734 O O . THR A 1 95 ? 2.404 14.909 -5.478 1.00 95.06 95 THR A O 1
ATOM 737 N N . ASP A 1 96 ? 1.336 14.395 -7.389 1.00 95.12 96 ASP A N 1
ATOM 738 C CA . ASP A 1 96 ? 2.227 13.341 -7.862 1.00 95.12 96 ASP A CA 1
ATOM 739 C C . ASP A 1 96 ? 3.238 13.929 -8.844 1.00 95.12 96 ASP A C 1
ATOM 741 O O . ASP A 1 96 ? 2.858 14.374 -9.926 1.00 95.12 96 ASP A O 1
ATOM 745 N N . THR A 1 97 ? 4.516 13.954 -8.462 1.00 97.25 97 THR A N 1
ATOM 746 C CA . THR A 1 97 ? 5.618 14.268 -9.378 1.00 97.25 97 THR A CA 1
ATOM 747 C C . THR A 1 97 ? 6.320 12.977 -9.761 1.00 97.25 97 THR A C 1
ATOM 749 O O . THR A 1 97 ? 7.044 12.387 -8.959 1.00 97.25 97 THR A O 1
ATOM 752 N N . GLN A 1 98 ? 6.100 12.545 -10.998 1.00 96.31 98 GLN A N 1
ATOM 753 C CA . GLN A 1 98 ? 6.681 11.340 -11.559 1.00 96.31 98 GLN A CA 1
ATOM 754 C C . GLN A 1 98 ? 7.880 11.679 -12.439 1.00 96.31 98 GLN A C 1
ATOM 756 O O . GLN A 1 98 ? 7.749 12.430 -13.403 1.00 96.31 98 GLN A O 1
ATOM 761 N N . THR A 1 99 ? 9.014 11.048 -12.159 1.00 96.25 99 THR A N 1
ATOM 762 C CA . THR A 1 99 ? 10.190 11.011 -13.030 1.00 96.25 99 THR A CA 1
ATOM 763 C C . THR A 1 99 ? 10.306 9.614 -13.626 1.00 96.25 99 THR A C 1
ATOM 765 O O . THR A 1 99 ? 10.412 8.641 -12.881 1.00 96.25 99 THR A O 1
ATOM 768 N N . SER A 1 100 ? 10.300 9.507 -14.952 1.00 92.12 100 SER A N 1
ATOM 769 C CA . SER A 1 100 ? 10.353 8.230 -15.677 1.00 92.12 100 SER A CA 1
ATOM 770 C C . SER A 1 100 ? 11.564 8.179 -16.596 1.00 92.12 100 SER A C 1
ATOM 772 O O . SER A 1 100 ? 11.847 9.156 -17.294 1.00 92.12 100 SER A O 1
ATOM 774 N N . THR A 1 101 ? 12.240 7.033 -16.619 1.00 86.38 101 THR A N 1
ATOM 775 C CA . THR A 1 101 ? 13.381 6.757 -17.497 1.00 86.38 101 THR A CA 1
ATOM 776 C C . THR A 1 101 ? 12.920 5.840 -18.621 1.00 86.38 101 THR A C 1
ATOM 778 O O . THR A 1 101 ? 12.456 4.728 -18.373 1.00 86.38 101 THR A O 1
ATOM 781 N N . HIS A 1 102 ? 13.038 6.304 -19.861 1.00 77.62 102 HIS A N 1
ATOM 782 C CA . HIS A 1 102 ? 12.691 5.531 -21.046 1.00 77.62 102 HIS A CA 1
ATOM 783 C C . HIS A 1 102 ? 13.967 4.959 -21.651 1.00 77.62 102 HIS A C 1
ATOM 785 O O . HIS A 1 102 ? 14.874 5.701 -22.042 1.00 77.62 102 HIS A O 1
ATOM 791 N N . TYR A 1 103 ? 14.021 3.631 -21.712 1.00 69.81 103 TYR A N 1
ATOM 792 C CA . TYR A 1 103 ? 15.086 2.906 -22.386 1.00 69.81 103 TYR A CA 1
ATOM 793 C C . TYR A 1 103 ? 14.686 2.682 -23.848 1.00 69.81 103 TYR A C 1
ATOM 795 O O . TYR A 1 103 ? 13.533 2.325 -24.110 1.00 69.81 103 TYR A O 1
ATOM 803 N N . PRO A 1 104 ? 15.598 2.901 -24.806 1.00 66.44 104 PRO A N 1
ATOM 804 C CA . PRO A 1 104 ? 15.337 2.569 -26.200 1.00 66.44 104 PRO A CA 1
ATOM 805 C C . PRO A 1 104 ? 15.043 1.071 -26.345 1.00 66.44 104 PRO A C 1
ATOM 807 O O . PRO A 1 104 ? 15.631 0.234 -25.657 1.00 66.44 104 PRO A O 1
ATOM 810 N N . LEU A 1 105 ? 14.146 0.724 -27.270 1.00 63.66 105 LEU A N 1
ATOM 811 C CA . LEU A 1 105 ? 13.962 -0.664 -27.690 1.00 63.66 105 LEU A CA 1
ATOM 812 C C . LEU A 1 105 ? 15.270 -1.187 -28.300 1.00 63.66 105 LEU A C 1
ATOM 814 O O . LEU A 1 105 ? 15.952 -0.468 -29.035 1.00 63.66 105 LEU A O 1
ATOM 818 N N . ALA A 1 106 ? 15.610 -2.444 -28.011 1.00 56.69 106 ALA A N 1
ATOM 819 C CA . ALA A 1 106 ? 16.810 -3.078 -28.547 1.00 56.69 106 ALA A CA 1
ATOM 820 C C . ALA A 1 106 ? 16.831 -2.978 -30.085 1.00 56.69 106 ALA A C 1
ATOM 822 O O . ALA A 1 106 ? 15.921 -3.458 -30.758 1.00 56.69 106 ALA A O 1
ATOM 823 N N . GLY A 1 107 ? 17.866 -2.334 -30.633 1.00 57.53 107 GLY A N 1
ATOM 824 C CA . GLY A 1 107 ? 18.029 -2.116 -32.076 1.00 57.53 107 GLY A CA 1
ATOM 825 C C . GLY A 1 107 ? 17.621 -0.730 -32.590 1.00 57.53 107 GLY A C 1
ATOM 826 O O . GLY A 1 107 ? 17.825 -0.461 -33.771 1.00 57.53 107 GLY A O 1
ATOM 827 N N . LEU A 1 108 ? 17.106 0.164 -31.737 1.00 59.62 108 LEU A N 1
ATOM 828 C CA . LEU A 1 108 ? 16.852 1.570 -32.078 1.00 59.62 108 LEU A CA 1
ATOM 829 C C . LEU A 1 108 ? 17.852 2.492 -31.360 1.00 59.62 108 LEU A C 1
ATOM 831 O O . LEU A 1 108 ? 18.101 2.361 -30.164 1.00 59.62 108 LEU A O 1
ATOM 835 N N . SER A 1 109 ? 18.464 3.411 -32.111 1.00 53.72 109 SER A N 1
ATOM 836 C CA . SER A 1 109 ? 19.581 4.261 -31.678 1.00 53.72 109 SER A CA 1
ATOM 837 C C . SER A 1 109 ? 19.149 5.505 -30.892 1.00 53.72 109 SER A C 1
ATOM 839 O O . SER A 1 109 ? 19.624 6.604 -31.185 1.00 53.72 109 SER A O 1
ATOM 841 N N . ASP A 1 110 ? 18.262 5.365 -29.910 1.00 57.06 110 ASP A N 1
ATOM 842 C CA . ASP A 1 110 ? 17.798 6.517 -29.135 1.00 57.06 110 ASP A CA 1
ATOM 843 C C . ASP A 1 110 ? 18.451 6.581 -27.756 1.00 57.06 110 ASP A C 1
ATOM 845 O O . ASP A 1 110 ? 18.655 5.585 -27.068 1.00 57.06 110 ASP A O 1
ATOM 849 N N . LYS A 1 111 ? 18.836 7.794 -27.354 1.00 68.62 111 LYS A N 1
ATOM 850 C CA . LYS A 1 111 ? 19.414 8.066 -26.035 1.00 68.62 111 LYS A CA 1
ATOM 851 C C . LYS A 1 111 ? 18.402 7.710 -24.944 1.00 68.62 111 LYS A C 1
ATOM 853 O O . LYS A 1 111 ? 17.206 7.931 -25.114 1.00 68.62 111 LYS A O 1
ATOM 858 N N . ILE A 1 112 ? 18.894 7.246 -23.793 1.00 75.88 112 ILE A N 1
ATOM 859 C CA . ILE A 1 112 ? 18.081 7.165 -22.573 1.00 75.88 112 ILE A CA 1
ATOM 860 C C . ILE A 1 112 ? 17.504 8.558 -22.309 1.00 75.88 112 ILE A C 1
ATOM 862 O O . ILE A 1 112 ? 18.254 9.534 -22.213 1.00 75.88 112 ILE A O 1
ATOM 866 N N . THR A 1 113 ? 16.179 8.655 -22.220 1.00 82.19 113 THR A N 1
ATOM 867 C CA . THR A 1 113 ? 15.490 9.919 -21.948 1.00 82.19 113 THR A CA 1
ATOM 868 C C . THR A 1 113 ? 14.801 9.869 -20.597 1.00 82.19 113 THR A C 1
ATOM 870 O O . THR A 1 113 ? 14.167 8.879 -20.231 1.00 82.19 113 THR A O 1
ATOM 873 N N . THR A 1 114 ? 14.912 10.969 -19.858 1.00 87.81 114 THR A N 1
ATOM 874 C CA . THR A 1 114 ? 14.218 11.159 -18.586 1.00 87.81 114 THR A CA 1
ATOM 875 C C . THR A 1 114 ? 13.152 12.225 -18.769 1.00 87.81 114 THR A C 1
ATOM 877 O O . THR A 1 114 ? 13.438 13.312 -19.268 1.00 87.81 114 THR A O 1
ATOM 880 N N . SER A 1 115 ? 11.926 11.926 -18.356 1.00 91.06 115 SER A N 1
ATOM 881 C CA . SER A 1 115 ? 10.805 12.867 -18.392 1.00 91.06 115 SER A CA 1
ATOM 882 C C . SER A 1 115 ? 10.224 13.047 -16.999 1.00 91.06 115 SER A C 1
ATOM 884 O O . SER A 1 115 ? 10.039 12.055 -16.291 1.00 91.06 115 SER A O 1
ATOM 886 N N . THR A 1 116 ? 9.858 14.279 -16.654 1.00 95.56 116 THR A N 1
ATOM 887 C CA . THR A 1 116 ? 9.153 14.588 -15.407 1.00 95.56 116 THR A CA 1
ATOM 888 C C . THR A 1 116 ? 7.754 15.101 -15.714 1.00 95.56 116 THR A C 1
ATOM 890 O O . THR A 1 116 ? 7.583 15.980 -16.558 1.00 95.56 116 THR A O 1
ATOM 893 N N . ARG A 1 117 ? 6.753 14.568 -15.015 1.00 94.62 117 ARG A N 1
ATOM 894 C CA . ARG A 1 117 ? 5.360 15.009 -15.081 1.00 94.62 117 ARG A CA 1
ATOM 895 C C . ARG A 1 117 ? 4.833 15.251 -13.677 1.00 94.62 117 ARG A C 1
ATOM 897 O O . ARG A 1 117 ? 5.114 14.475 -12.771 1.00 94.62 117 ARG A O 1
ATOM 904 N N . THR A 1 118 ? 4.012 16.284 -13.531 1.00 95.25 118 THR A N 1
ATOM 905 C CA . THR A 1 118 ? 3.332 16.592 -12.277 1.00 95.25 118 THR A CA 1
ATOM 906 C C . THR A 1 118 ? 1.827 16.604 -12.489 1.00 95.25 118 THR A C 1
ATOM 908 O O . THR A 1 118 ? 1.332 17.318 -13.357 1.00 95.25 118 THR A O 1
ATOM 911 N N . ASP A 1 119 ? 1.100 15.839 -11.681 1.00 92.75 119 ASP A N 1
ATOM 912 C CA . ASP A 1 119 ? -0.358 15.780 -11.704 1.00 92.75 119 ASP A CA 1
ATOM 913 C C . ASP A 1 119 ? -0.941 15.958 -10.302 1.00 92.75 119 ASP A C 1
ATOM 915 O O . ASP A 1 119 ? -0.377 15.491 -9.314 1.00 92.75 119 ASP A O 1
ATOM 919 N N . LYS A 1 120 ? -2.131 16.554 -10.214 1.00 91.81 120 LYS A N 1
ATOM 920 C CA . LYS A 1 120 ? -2.959 16.429 -9.010 1.00 91.81 120 LYS A CA 1
ATOM 921 C C . LYS A 1 120 ? -3.679 15.085 -9.033 1.00 91.81 120 LYS A C 1
ATOM 923 O O . LYS A 1 120 ? -4.172 14.661 -10.081 1.00 91.81 120 LYS A O 1
ATOM 928 N N . ARG A 1 121 ? -3.717 14.420 -7.885 1.00 90.75 121 ARG A N 1
ATOM 929 C CA . ARG A 1 121 ? -4.385 13.137 -7.686 1.00 90.75 121 ARG A CA 1
ATOM 930 C C . ARG A 1 121 ? -5.229 13.202 -6.433 1.00 90.75 121 ARG A C 1
ATOM 932 O O . ARG A 1 121 ? -4.834 13.809 -5.436 1.00 90.75 121 ARG A O 1
ATOM 939 N N . ASP A 1 122 ? -6.353 12.512 -6.484 1.00 90.75 122 ASP A N 1
ATOM 940 C CA . ASP A 1 122 ? -7.193 12.324 -5.327 1.00 90.75 122 ASP A CA 1
ATOM 941 C C . ASP A 1 122 ? -7.995 11.028 -5.410 1.00 90.75 122 ASP A C 1
ATOM 943 O O . ASP A 1 122 ? -8.254 10.511 -6.494 1.00 90.75 122 ASP A O 1
ATOM 947 N N . PHE A 1 123 ? -8.333 10.489 -4.246 1.00 91.62 123 PHE A N 1
ATOM 948 C CA . PHE A 1 123 ? -9.180 9.311 -4.082 1.00 91.62 123 PHE A CA 1
ATOM 949 C C . PHE A 1 123 ? -9.902 9.401 -2.733 1.00 91.62 123 PHE A C 1
ATOM 951 O O . PHE A 1 123 ? -9.447 10.120 -1.840 1.00 91.62 123 PHE A O 1
ATOM 958 N N . SER A 1 124 ? -11.029 8.712 -2.559 1.00 93.38 124 SER A N 1
ATOM 959 C CA . SER A 1 124 ? -11.647 8.575 -1.232 1.00 93.38 124 SER A CA 1
ATOM 960 C C . SER A 1 124 ? -11.303 7.235 -0.603 1.00 93.38 124 SER A C 1
ATOM 962 O O . SER A 1 124 ? -11.195 6.217 -1.288 1.00 93.38 124 SER A O 1
ATOM 964 N N . ILE A 1 125 ? -11.121 7.261 0.715 1.00 95.25 125 ILE A N 1
ATOM 965 C CA . ILE A 1 125 ? -10.977 6.081 1.557 1.00 95.25 125 ILE A CA 1
ATOM 966 C C . ILE A 1 125 ? -12.015 6.134 2.673 1.00 95.25 125 ILE A C 1
ATOM 968 O O . ILE A 1 125 ? -12.062 7.094 3.445 1.00 95.25 125 ILE A O 1
ATOM 972 N N . THR A 1 126 ? -12.825 5.087 2.775 1.00 97.19 126 THR A N 1
ATOM 973 C CA . THR A 1 126 ? -13.866 4.957 3.798 1.00 97.19 126 THR A CA 1
ATOM 974 C C . THR A 1 126 ? -13.565 3.760 4.669 1.00 97.19 126 THR A C 1
ATOM 976 O O . THR A 1 126 ? -13.423 2.646 4.171 1.00 97.19 126 THR A O 1
ATOM 979 N N . PHE A 1 127 ? -13.465 3.967 5.980 1.00 97.94 127 PHE A N 1
ATOM 980 C CA . PHE A 1 127 ? -13.279 2.863 6.914 1.00 97.94 127 PHE A CA 1
ATOM 981 C C . PHE A 1 127 ? -14.620 2.181 7.181 1.00 97.94 127 PHE A C 1
ATOM 983 O O . PHE A 1 127 ? -15.538 2.803 7.705 1.00 97.94 127 PHE A O 1
ATOM 990 N N . LEU A 1 128 ? -14.747 0.904 6.827 1.00 98.06 128 LEU A N 1
ATOM 991 C CA . LEU A 1 128 ? -16.004 0.162 6.957 1.00 98.06 128 LEU A CA 1
ATOM 992 C C . LEU A 1 128 ? -16.139 -0.550 8.304 1.00 98.06 128 LEU A C 1
ATOM 994 O O . LEU A 1 128 ? -17.251 -0.819 8.749 1.00 98.06 128 LEU A O 1
ATOM 998 N N . GLY A 1 129 ? -15.020 -0.827 8.969 1.00 97.88 129 GLY A N 1
ATOM 999 C CA . GLY A 1 129 ? -14.984 -1.515 10.253 1.00 97.88 129 GLY A CA 1
ATOM 1000 C C . GLY A 1 129 ? -13.942 -2.622 10.285 1.00 97.88 129 GLY A C 1
ATOM 1001 O O . GLY A 1 129 ? -13.082 -2.731 9.408 1.00 97.88 129 GLY A O 1
ATOM 1002 N N . TRP A 1 130 ? -14.017 -3.439 11.328 1.00 97.44 130 TRP A N 1
ATOM 1003 C CA . TRP A 1 130 ? -13.116 -4.564 11.540 1.00 97.44 130 TRP A CA 1
ATOM 1004 C C . TRP A 1 130 ? -13.777 -5.866 11.107 1.00 97.44 130 TRP A C 1
ATOM 1006 O O . TRP A 1 130 ? -14.951 -6.100 11.388 1.00 97.44 130 TRP A O 1
ATOM 1016 N N . GLU A 1 131 ? -13.003 -6.732 10.467 1.00 97.75 131 GLU A N 1
ATOM 1017 C CA . GLU A 1 131 ? -13.410 -8.086 10.124 1.00 97.75 131 GLU A CA 1
ATOM 1018 C C . GLU A 1 131 ? -12.403 -9.095 10.678 1.00 97.75 131 GLU A C 1
ATOM 1020 O O . GLU A 1 131 ? -11.186 -8.885 10.665 1.00 97.75 131 GLU A O 1
ATOM 1025 N N . ARG A 1 132 ? -12.927 -10.229 11.147 1.00 97.88 132 ARG A N 1
ATOM 1026 C CA . ARG A 1 132 ? -12.106 -11.381 11.505 1.00 97.88 132 ARG A CA 1
ATOM 1027 C C . ARG A 1 132 ? -11.808 -12.173 10.241 1.00 97.88 132 ARG A C 1
ATOM 1029 O O . ARG A 1 132 ? -12.731 -12.698 9.626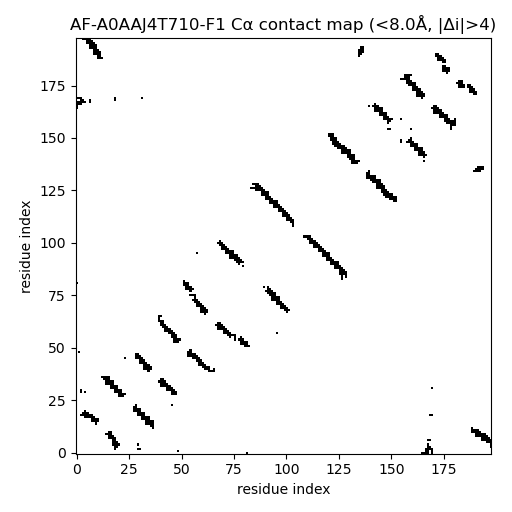 1.00 97.88 132 ARG A O 1
ATOM 1036 N N . LEU A 1 133 ? -10.529 -12.321 9.916 1.00 97.81 133 LEU A N 1
ATOM 1037 C CA . LEU A 1 133 ? -10.069 -13.106 8.774 1.00 97.81 133 LEU A CA 1
ATOM 1038 C C . LEU A 1 133 ? -9.140 -14.237 9.212 1.00 97.81 133 LEU A C 1
ATOM 1040 O O . LEU A 1 133 ? -8.384 -14.108 10.176 1.00 97.81 133 LEU A O 1
ATOM 1044 N N . GLU A 1 134 ? -9.164 -15.331 8.461 1.00 97.69 134 GLU A N 1
ATOM 1045 C CA . GLU A 1 134 ? -8.192 -16.417 8.560 1.00 97.69 134 GLU A CA 1
ATOM 1046 C C . GLU A 1 134 ? -7.550 -16.595 7.187 1.00 97.69 134 GLU A C 1
ATOM 1048 O O . GLU A 1 134 ? -8.195 -17.033 6.240 1.00 97.69 134 GLU A O 1
ATOM 1053 N N . LEU A 1 135 ? -6.288 -16.180 7.067 1.00 97.44 135 LEU A N 1
ATOM 1054 C CA . LEU A 1 135 ? -5.546 -16.159 5.809 1.00 97.44 135 LEU A CA 1
ATOM 1055 C C . LEU A 1 135 ? -4.146 -16.726 6.035 1.00 97.44 135 LEU A C 1
ATOM 1057 O O . LEU A 1 135 ? -3.490 -16.420 7.031 1.00 97.44 135 LEU A O 1
ATOM 1061 N N . GLY A 1 136 ? -3.693 -17.578 5.115 1.00 94.56 136 GLY A N 1
ATOM 1062 C CA . GLY A 1 136 ? -2.373 -18.213 5.164 1.00 94.56 136 GLY A CA 1
ATOM 1063 C C . GLY A 1 136 ? -2.010 -18.878 6.489 1.00 94.56 136 GLY A C 1
ATOM 1064 O O . GLY A 1 136 ? -0.871 -18.764 6.938 1.00 94.56 136 GLY A O 1
ATOM 1065 N N . GLY A 1 137 ? -2.984 -19.539 7.124 1.00 93.50 137 GLY A N 1
ATOM 1066 C CA . GLY A 1 137 ? -2.805 -20.241 8.398 1.00 93.50 137 GLY A CA 1
ATOM 1067 C C . GLY A 1 137 ? -2.708 -19.330 9.625 1.00 93.50 137 GLY A C 1
ATOM 1068 O O . GLY A 1 137 ? -2.421 -19.817 10.716 1.00 93.50 137 GLY A O 1
ATOM 1069 N N . ARG A 1 138 ? -2.946 -18.019 9.479 1.00 95.50 138 ARG A N 1
ATOM 1070 C CA . ARG A 1 138 ? -2.959 -17.050 10.580 1.00 95.50 138 ARG A CA 1
ATOM 1071 C C . ARG A 1 138 ? -4.335 -16.418 10.729 1.00 95.50 138 ARG A C 1
ATOM 1073 O O . ARG A 1 138 ? -5.012 -16.104 9.753 1.00 95.50 138 ARG A O 1
ATOM 1080 N N . ARG A 1 139 ? -4.711 -16.174 11.982 1.00 96.81 139 ARG A N 1
ATOM 1081 C CA . ARG A 1 139 ? -5.903 -15.409 12.334 1.00 96.81 139 ARG A CA 1
ATOM 1082 C C . ARG A 1 139 ? -5.573 -13.925 12.473 1.00 96.81 139 ARG A C 1
ATOM 1084 O O . ARG A 1 139 ? -4.642 -13.551 13.185 1.00 96.81 139 ARG A O 1
ATOM 1091 N N . PHE A 1 140 ? -6.384 -13.098 11.831 1.00 97.25 140 PHE A N 1
ATOM 1092 C CA . PHE A 1 140 ? -6.381 -11.643 11.911 1.00 97.25 140 PHE A CA 1
ATOM 1093 C C . PHE A 1 140 ? -7.705 -11.221 12.557 1.00 97.25 140 PHE A C 1
ATOM 1095 O O . PHE A 1 140 ? -8.718 -11.142 11.863 1.00 97.25 140 PHE A O 1
ATOM 1102 N N . PRO A 1 141 ? -7.751 -11.052 13.891 1.00 95.81 141 PRO A N 1
ATOM 1103 C CA . PRO A 1 141 ? -9.007 -10.805 14.598 1.00 95.81 141 PRO A CA 1
ATOM 1104 C C . PRO A 1 141 ? -9.637 -9.452 14.250 1.00 95.81 141 PRO A C 1
ATOM 1106 O O . PRO A 1 141 ? -10.861 -9.370 14.238 1.00 95.81 141 PRO A O 1
ATOM 1109 N N . ASP A 1 142 ? -8.804 -8.461 13.920 1.00 95.19 142 ASP A N 1
ATOM 1110 C CA . ASP A 1 142 ? -9.192 -7.060 13.752 1.00 95.19 142 ASP A CA 1
ATOM 1111 C C . ASP A 1 142 ? -8.637 -6.489 12.433 1.00 95.19 142 ASP A C 1
ATOM 1113 O O . ASP A 1 142 ? -7.972 -5.451 12.416 1.00 95.19 142 ASP A O 1
ATOM 1117 N N . ALA A 1 143 ? -8.839 -7.190 11.311 1.00 97.44 143 ALA A N 1
ATOM 1118 C CA . ALA A 1 143 ? -8.444 -6.658 10.009 1.00 97.44 143 ALA A CA 1
ATOM 1119 C C . ALA A 1 143 ? -9.341 -5.464 9.652 1.00 97.44 143 ALA A C 1
ATOM 1121 O O . ALA A 1 143 ? -10.562 -5.589 9.600 1.00 97.44 143 ALA A O 1
ATOM 1122 N N . CYS A 1 144 ? -8.746 -4.302 9.400 1.00 97.38 144 CYS A N 1
ATOM 1123 C CA . CYS A 1 144 ? -9.479 -3.101 9.024 1.00 97.38 144 CYS A CA 1
ATOM 1124 C C . CYS A 1 144 ? -9.906 -3.193 7.560 1.00 97.38 144 CYS A C 1
ATOM 1126 O O . CYS A 1 144 ? -9.046 -3.260 6.684 1.00 97.38 144 CYS A O 1
ATOM 1128 N N . LYS A 1 145 ? -11.207 -3.141 7.284 1.00 98.06 145 LYS A N 1
ATOM 1129 C CA . LYS A 1 145 ? -11.733 -3.068 5.923 1.00 98.06 145 LYS A CA 1
ATOM 1130 C C . LYS A 1 145 ? -11.941 -1.620 5.511 1.00 98.06 145 LYS A C 1
ATOM 1132 O O . LYS A 1 145 ? -12.592 -0.853 6.223 1.00 98.06 145 LYS A O 1
ATOM 1137 N N . PHE A 1 146 ? -11.437 -1.269 4.338 1.00 97.31 146 PHE A N 1
ATOM 1138 C CA . PHE A 1 146 ? -11.646 0.030 3.720 1.00 97.31 146 PHE A CA 1
ATOM 1139 C C . PHE A 1 146 ? -12.264 -0.124 2.339 1.00 97.31 146 PHE A C 1
ATOM 1141 O O . PHE A 1 146 ? -11.993 -1.093 1.634 1.00 97.31 146 PHE A O 1
ATOM 1148 N N . GLU A 1 147 ? -13.064 0.859 1.953 1.00 96.75 147 GLU A N 1
ATOM 1149 C CA . GLU A 1 147 ? -13.476 1.084 0.575 1.00 96.75 147 GLU A CA 1
ATOM 1150 C C . GLU A 1 147 ? -12.634 2.204 -0.021 1.00 96.75 147 GLU A C 1
ATOM 1152 O O . GLU A 1 147 ? -12.518 3.274 0.576 1.00 96.75 147 GLU A O 1
ATOM 1157 N N . LEU A 1 148 ? -12.048 1.955 -1.185 1.00 94.44 148 LEU A N 1
ATOM 1158 C CA . LEU A 1 148 ? -11.306 2.933 -1.961 1.00 94.44 148 LEU A CA 1
ATOM 1159 C C . LEU A 1 148 ? -12.089 3.239 -3.233 1.00 94.44 148 LEU A C 1
ATOM 1161 O O . LEU A 1 148 ? -12.453 2.329 -3.982 1.00 94.44 148 LEU A O 1
ATOM 1165 N N . ARG A 1 149 ? -12.308 4.524 -3.511 1.00 91.56 149 ARG A N 1
ATOM 1166 C CA . ARG A 1 149 ? -12.911 4.988 -4.767 1.00 91.56 149 ARG A CA 1
ATOM 1167 C C . ARG A 1 149 ? -12.066 6.063 -5.416 1.00 91.56 149 ARG A C 1
ATOM 1169 O O . ARG A 1 149 ? -11.286 6.743 -4.761 1.00 91.56 149 ARG A O 1
ATOM 1176 N N . ASP A 1 150 ? -12.241 6.210 -6.724 1.00 84.06 150 ASP A N 1
ATOM 1177 C CA . ASP A 1 150 ? -11.550 7.202 -7.557 1.00 84.06 150 ASP A CA 1
ATOM 1178 C C . ASP A 1 150 ? -10.021 7.063 -7.599 1.00 84.06 150 ASP A C 1
ATOM 1180 O O . ASP A 1 150 ? -9.315 7.970 -8.036 1.00 84.06 150 ASP A O 1
ATOM 1184 N N . VAL A 1 151 ? -9.493 5.894 -7.227 1.00 74.06 151 VAL A N 1
ATOM 1185 C CA . VAL A 1 151 ? -8.064 5.592 -7.336 1.00 74.06 151 VAL A CA 1
ATOM 1186 C C . VAL A 1 151 ? -7.622 5.745 -8.797 1.00 74.06 151 VAL A C 1
ATOM 1188 O O . VAL A 1 151 ? -8.135 5.088 -9.703 1.00 74.06 151 VAL A O 1
ATOM 1191 N N . GLY A 1 152 ? -6.683 6.663 -9.043 1.00 63.81 152 GLY A N 1
ATOM 1192 C CA . GLY A 1 152 ? -6.177 6.962 -10.386 1.00 63.81 152 GLY A CA 1
ATOM 1193 C C . GLY A 1 152 ? -7.057 7.893 -11.233 1.00 63.81 152 GLY A C 1
ATOM 1194 O O . GLY A 1 152 ? -6.773 8.051 -12.421 1.00 63.81 152 GLY A O 1
ATOM 1195 N N . GLY A 1 153 ? -8.096 8.515 -10.658 1.00 56.09 153 GLY A N 1
ATOM 1196 C CA . GLY A 1 153 ? -8.866 9.604 -11.281 1.00 56.09 153 GLY A CA 1
ATOM 1197 C C . GLY A 1 153 ? -9.683 9.217 -12.521 1.00 56.09 153 GLY A C 1
ATOM 1198 O O . GLY A 1 153 ? -9.999 10.077 -13.341 1.00 56.09 153 GLY A O 1
ATOM 1199 N N . LYS A 1 154 ? -9.980 7.924 -12.708 1.00 56.22 154 LYS A N 1
ATOM 1200 C CA . LYS A 1 154 ? -10.685 7.390 -13.894 1.00 56.22 154 LYS A CA 1
ATOM 1201 C C . LYS A 1 154 ? -11.848 6.453 -13.559 1.00 56.22 154 LYS A C 1
ATOM 1203 O O . LYS A 1 154 ? -12.314 5.733 -14.446 1.00 56.22 154 LYS A O 1
ATOM 1208 N N . SER A 1 155 ? -12.296 6.424 -12.308 1.00 61.22 155 SER A N 1
ATOM 1209 C CA . SER A 1 155 ? -13.474 5.650 -11.911 1.00 61.22 155 SER A CA 1
ATOM 1210 C C . SER A 1 155 ? -14.673 6.039 -12.783 1.00 61.22 155 SER A C 1
ATOM 1212 O O . SER A 1 155 ? -14.963 7.214 -13.009 1.00 61.22 155 SER A O 1
ATOM 1214 N N . LYS A 1 156 ? -15.359 5.033 -13.331 1.00 61.12 156 LYS A N 1
ATOM 1215 C CA . LYS A 1 156 ? -16.635 5.211 -14.031 1.00 61.12 156 LYS A CA 1
ATOM 1216 C C . LYS A 1 156 ? -17.711 4.558 -13.175 1.00 61.12 156 LYS A C 1
ATOM 1218 O O . LYS A 1 156 ? -17.652 3.354 -12.937 1.00 61.12 156 LYS A O 1
ATOM 1223 N N . GLY A 1 157 ? -18.695 5.338 -12.733 1.00 72.31 157 GLY A N 1
ATOM 1224 C CA . GLY A 1 157 ? -19.753 4.842 -11.852 1.00 72.31 157 GLY A CA 1
ATOM 1225 C C . GLY A 1 157 ? -19.245 4.587 -10.431 1.00 72.31 157 GLY A C 1
ATOM 1226 O O . GLY A 1 157 ? -18.579 5.440 -9.855 1.00 72.31 157 GLY A O 1
ATOM 1227 N N . LYS A 1 158 ? -19.572 3.422 -9.868 1.00 79.69 158 LYS A N 1
ATOM 1228 C CA . LYS A 1 158 ? -19.232 3.001 -8.498 1.00 79.69 158 LYS A CA 1
ATOM 1229 C C . LYS A 1 158 ? -17.987 2.101 -8.418 1.00 79.69 158 LYS A C 1
ATOM 1231 O O . LYS A 1 158 ? -17.765 1.464 -7.394 1.00 79.69 158 LYS A O 1
ATOM 1236 N N . SER A 1 159 ? -17.175 2.059 -9.477 1.00 83.94 159 SER A N 1
ATOM 1237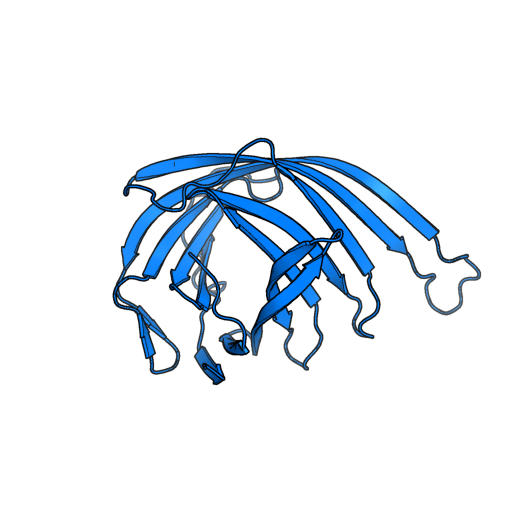 C CA . SER A 1 159 ? -15.929 1.281 -9.505 1.00 83.94 159 SER A CA 1
ATOM 1238 C C . SER A 1 159 ? -14.969 1.690 -8.389 1.00 83.94 159 SER A C 1
ATOM 1240 O O . SER A 1 159 ? -14.789 2.883 -8.136 1.00 83.94 159 SER A O 1
ATOM 1242 N N . GLY A 1 160 ? -14.290 0.712 -7.801 1.00 91.12 160 GLY A N 1
ATOM 1243 C CA . GLY A 1 160 ? -13.400 0.905 -6.663 1.00 91.12 160 GLY A CA 1
ATOM 1244 C C . GLY A 1 160 ? -12.796 -0.412 -6.195 1.00 91.12 160 GLY A C 1
ATOM 1245 O O . GLY A 1 160 ? -12.775 -1.396 -6.938 1.00 91.12 160 GLY A O 1
ATOM 1246 N N . GLU A 1 161 ? -12.313 -0.428 -4.960 1.00 94.50 161 GLU A N 1
ATOM 1247 C CA . GLU A 1 161 ? -11.717 -1.607 -4.335 1.00 94.50 161 GLU A CA 1
ATOM 1248 C C . GLU A 1 161 ? -12.117 -1.681 -2.860 1.00 94.50 161 GLU A C 1
ATOM 1250 O O . GLU A 1 161 ? -12.124 -0.665 -2.164 1.00 94.50 161 GLU A O 1
ATOM 1255 N N . TYR A 1 162 ? -12.398 -2.882 -2.355 1.00 97.44 162 TYR A N 1
ATOM 1256 C CA . TYR A 1 162 ? -12.277 -3.134 -0.922 1.00 97.44 162 TYR A CA 1
ATOM 1257 C C . TYR A 1 162 ? -10.867 -3.611 -0.622 1.00 97.44 162 TYR A C 1
ATOM 1259 O O . TYR A 1 162 ? -10.344 -4.484 -1.311 1.00 97.44 162 TYR A O 1
ATOM 1267 N N . VAL A 1 163 ? -10.261 -3.073 0.430 1.00 97.12 163 VAL A N 1
ATOM 1268 C CA . VAL A 1 163 ? -8.950 -3.513 0.910 1.00 97.12 163 VAL A CA 1
ATOM 1269 C C . VAL A 1 163 ? -9.028 -3.837 2.392 1.00 97.12 163 VAL A C 1
ATOM 1271 O O . VAL A 1 163 ? -9.659 -3.123 3.170 1.00 97.12 163 VAL A O 1
ATOM 1274 N N . TRP A 1 164 ? -8.360 -4.911 2.793 1.00 98.19 164 TRP A N 1
ATOM 1275 C CA . TRP A 1 164 ? -8.224 -5.294 4.188 1.00 98.19 164 TRP A CA 1
ATOM 1276 C C . TRP A 1 164 ? -6.794 -5.071 4.626 1.00 98.19 164 TRP A C 1
ATOM 1278 O O . TRP A 1 164 ? -5.860 -5.637 4.055 1.00 98.19 164 TRP A O 1
ATOM 1288 N N . TYR A 1 165 ? -6.634 -4.262 5.661 1.00 96.50 165 TYR A N 1
ATOM 1289 C CA . TYR A 1 165 ? -5.357 -3.962 6.276 1.00 96.50 165 TYR A CA 1
ATOM 1290 C C . TYR A 1 165 ? -5.229 -4.710 7.599 1.00 96.50 165 TYR A C 1
ATOM 1292 O O . TYR A 1 165 ? -6.111 -4.625 8.452 1.00 96.50 165 TYR A O 1
ATOM 1300 N N . ALA A 1 166 ? -4.106 -5.386 7.8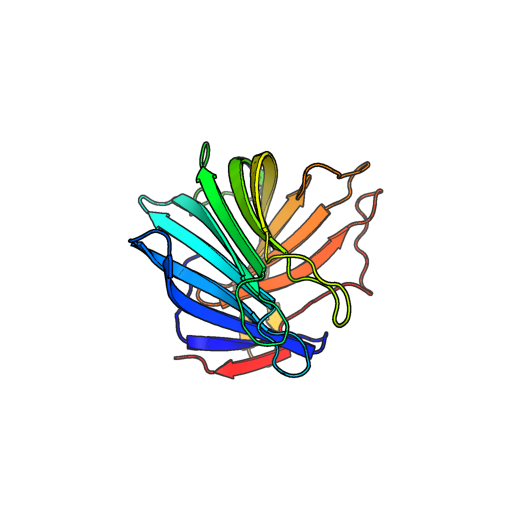17 1.00 96.38 166 ALA A N 1
ATOM 1301 C CA . ALA A 1 166 ? -3.763 -5.937 9.122 1.00 96.38 166 ALA A CA 1
ATOM 1302 C C . ALA A 1 166 ? -2.555 -5.208 9.715 1.00 96.38 166 ALA A C 1
ATOM 1304 O O . ALA A 1 166 ? -1.584 -4.897 9.021 1.00 96.38 166 ALA A O 1
ATOM 1305 N N . GLN A 1 167 ? -2.617 -4.935 11.021 1.00 92.69 167 GLN A N 1
ATOM 1306 C CA .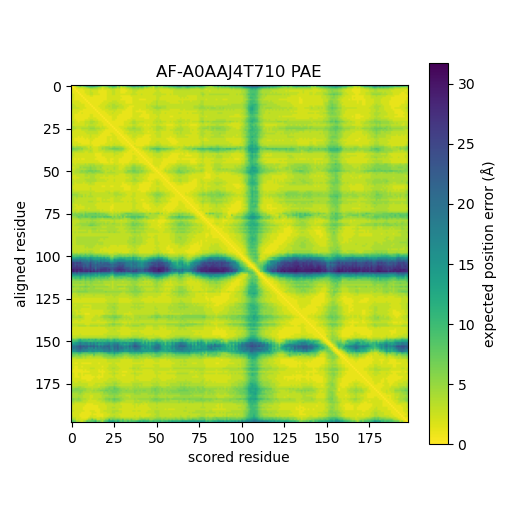 GLN A 1 167 ? -1.529 -4.299 11.765 1.00 92.69 167 GLN A CA 1
ATOM 1307 C C . GLN A 1 167 ? -0.221 -5.079 11.573 1.00 92.69 167 GLN A C 1
ATOM 1309 O O . GLN A 1 167 ? -0.206 -6.303 11.675 1.00 92.69 167 GLN A O 1
ATOM 1314 N N . GLY A 1 168 ? 0.868 -4.373 11.267 1.00 94.44 168 GLY A N 1
ATOM 1315 C CA . GLY A 1 168 ? 2.173 -4.957 10.964 1.00 94.44 168 GLY A CA 1
ATOM 1316 C C . GLY A 1 168 ? 2.304 -5.504 9.540 1.00 94.44 168 GLY A C 1
ATOM 1317 O O . GLY A 1 168 ? 3.386 -5.425 8.967 1.00 94.44 168 GLY A O 1
ATOM 1318 N N . TYR A 1 169 ? 1.220 -6.002 8.941 1.00 96.31 169 TYR A N 1
ATOM 1319 C CA . TYR A 1 169 ? 1.244 -6.700 7.653 1.00 96.31 169 TYR A CA 1
ATOM 1320 C C . TYR A 1 169 ? 1.075 -5.792 6.441 1.00 96.31 169 TYR A C 1
ATOM 1322 O O . TYR A 1 169 ? 1.685 -6.065 5.412 1.00 96.31 169 TYR A O 1
ATOM 1330 N N . GLY A 1 170 ? 0.274 -4.735 6.536 1.00 95.19 170 GLY A N 1
ATOM 1331 C CA . GLY A 1 170 ? -0.143 -4.006 5.341 1.00 95.19 170 GLY A CA 1
ATOM 1332 C C . GLY A 1 170 ? -1.469 -4.527 4.793 1.00 95.19 170 GLY A C 1
ATOM 1333 O O . GLY A 1 170 ? -2.283 -5.093 5.527 1.00 95.19 170 GLY A O 1
ATOM 1334 N N . VAL A 1 171 ? -1.670 -4.359 3.486 1.00 96.12 171 VAL A N 1
ATOM 1335 C CA . VAL A 1 171 ? -2.829 -4.901 2.764 1.00 96.12 171 VAL A CA 1
ATOM 1336 C C . VAL A 1 171 ? -2.706 -6.423 2.644 1.00 96.12 171 VAL A C 1
ATOM 1338 O O . VAL A 1 171 ? -1.795 -6.925 1.991 1.00 96.12 171 VAL A O 1
ATOM 1341 N N . ILE A 1 172 ? -3.628 -7.160 3.263 1.00 98.00 172 ILE A N 1
ATOM 1342 C CA . ILE A 1 172 ? -3.660 -8.633 3.281 1.00 98.00 172 ILE A CA 1
ATOM 1343 C C . ILE A 1 172 ? -4.709 -9.231 2.341 1.00 98.00 172 ILE A C 1
ATOM 1345 O O . ILE A 1 172 ? -4.636 -10.418 2.031 1.00 98.00 172 ILE A O 1
ATOM 1349 N N . MET A 1 173 ? -5.673 -8.433 1.883 1.00 98.19 173 MET A N 1
ATOM 1350 C CA . MET A 1 173 ? -6.672 -8.844 0.900 1.00 98.19 173 MET A CA 1
ATOM 1351 C C . MET A 1 173 ? -7.200 -7.629 0.142 1.00 98.19 173 MET A C 1
ATOM 1353 O O . MET A 1 173 ? -7.317 -6.550 0.724 1.00 98.19 173 MET A O 1
ATOM 1357 N N . THR A 1 174 ? -7.535 -7.810 -1.131 1.00 97.56 174 THR A N 1
ATOM 1358 C CA . THR A 1 174 ? -8.244 -6.833 -1.954 1.00 97.56 174 THR A CA 1
ATOM 1359 C C . THR A 1 174 ? -9.345 -7.506 -2.764 1.00 97.56 174 THR A C 1
ATOM 1361 O O . THR A 1 174 ? -9.181 -8.629 -3.243 1.00 97.56 174 THR A O 1
ATOM 1364 N N . ASP A 1 175 ? -10.454 -6.794 -2.935 1.00 96.75 175 ASP A N 1
ATOM 1365 C CA . ASP A 1 175 ? -11.537 -7.126 -3.854 1.00 96.75 175 ASP A CA 1
ATOM 1366 C C . ASP A 1 175 ? -11.765 -5.962 -4.803 1.00 96.75 175 ASP A C 1
ATOM 1368 O O . ASP A 1 175 ? -11.890 -4.817 -4.371 1.00 96.75 175 ASP A O 1
ATOM 1372 N N . LYS A 1 176 ? -11.883 -6.259 -6.095 1.00 94.00 176 LYS A N 1
ATOM 1373 C CA . LYS A 1 176 ? -12.226 -5.260 -7.103 1.00 94.00 176 LYS A CA 1
ATOM 1374 C C . LYS A 1 176 ? -13.738 -5.080 -7.188 1.00 94.00 176 LYS A C 1
ATOM 1376 O O . LYS A 1 176 ? -14.469 -6.070 -7.211 1.00 94.00 176 LYS A O 1
ATOM 1381 N N . LEU A 1 177 ? -14.182 -3.832 -7.294 1.00 92.75 177 LEU A N 1
ATOM 1382 C CA . LEU A 1 177 ? -15.571 -3.467 -7.562 1.00 92.75 177 LEU A CA 1
ATOM 1383 C C . LEU A 1 177 ? -15.729 -3.081 -9.032 1.00 92.75 177 LEU A C 1
ATOM 1385 O O . LEU A 1 177 ? -14.902 -2.348 -9.590 1.00 92.75 177 LEU A O 1
ATOM 1389 N N . ASP A 1 178 ? -16.787 -3.568 -9.669 1.00 90.06 178 ASP A N 1
ATOM 1390 C CA . ASP A 1 178 ? -17.144 -3.150 -11.021 1.00 90.06 178 ASP A CA 1
ATOM 1391 C C . ASP A 1 178 ? -17.826 -1.769 -11.049 1.00 90.06 178 ASP A C 1
ATOM 1393 O O . ASP A 1 178 ? -17.950 -1.076 -10.040 1.00 90.06 178 ASP A O 1
ATOM 1397 N N . LYS A 1 179 ? -18.268 -1.339 -12.234 1.00 89.31 179 LYS A N 1
ATOM 1398 C CA . LYS A 1 179 ? -18.912 -0.031 -12.433 1.00 89.31 179 LYS A CA 1
ATOM 1399 C C . LYS A 1 179 ? -20.202 0.156 -11.621 1.00 89.31 179 LYS A C 1
ATOM 1401 O O . LYS A 1 179 ? -20.600 1.301 -11.401 1.00 89.31 179 LYS A O 1
ATOM 1406 N N . ASP A 1 180 ? -20.854 -0.931 -11.219 1.00 90.75 180 ASP A N 1
ATOM 1407 C CA . ASP A 1 180 ? -22.112 -0.929 -10.474 1.00 90.75 180 ASP A CA 1
ATOM 1408 C C . ASP A 1 180 ? -21.868 -1.062 -8.956 1.00 90.75 180 ASP A C 1
ATOM 1410 O O . ASP A 1 180 ? -22.768 -0.797 -8.155 1.00 90.75 180 ASP A O 1
ATOM 1414 N N . GLY A 1 181 ? -20.612 -1.308 -8.562 1.00 89.00 181 GLY A N 1
ATOM 1415 C CA . GLY A 1 181 ? -20.164 -1.438 -7.178 1.00 89.00 181 GLY A CA 1
ATOM 1416 C C . GLY A 1 181 ? -20.174 -2.883 -6.685 1.00 89.00 181 GLY A C 1
ATOM 1417 O O . GLY A 1 181 ? -19.985 -3.112 -5.492 1.00 89.00 181 GLY A O 1
ATOM 1418 N N . ASP A 1 182 ? -20.384 -3.846 -7.583 1.00 93.50 182 ASP A N 1
ATOM 1419 C CA . ASP A 1 182 ? -20.439 -5.255 -7.232 1.00 93.50 182 ASP A CA 1
ATOM 1420 C C . ASP A 1 182 ? -19.030 -5.844 -7.166 1.00 93.50 182 ASP A C 1
ATOM 1422 O O . ASP A 1 182 ? -18.169 -5.594 -8.020 1.00 93.50 182 ASP A O 1
ATOM 1426 N N . VAL A 1 183 ? -18.796 -6.651 -6.129 1.00 95.44 183 VAL A N 1
ATOM 1427 C CA . VAL A 1 183 ? -17.538 -7.380 -5.951 1.00 95.44 183 VAL A CA 1
ATOM 1428 C C . VAL A 1 183 ? -17.342 -8.332 -7.119 1.00 95.44 183 VAL A C 1
ATOM 1430 O O . VAL A 1 183 ? -18.259 -9.050 -7.507 1.00 95.44 183 VAL A O 1
ATOM 1433 N N . GLN A 1 184 ? -16.116 -8.381 -7.629 1.00 94.50 184 GLN A N 1
ATOM 1434 C CA . GLN A 1 184 ? -15.694 -9.296 -8.678 1.00 94.50 184 GLN A CA 1
ATOM 1435 C C . GLN A 1 184 ? -14.770 -10.376 -8.085 1.00 94.50 184 GLN A C 1
ATOM 1437 O O . GLN A 1 184 ? -13.550 -10.183 -8.049 1.00 94.50 184 GLN A O 1
ATOM 1442 N N . PRO A 1 185 ? -15.298 -11.531 -7.625 1.00 92.69 185 PRO A N 1
ATOM 1443 C CA . PRO A 1 185 ? -14.522 -12.502 -6.846 1.00 92.69 185 PRO A CA 1
ATOM 1444 C C . PRO A 1 185 ? -13.335 -13.098 -7.607 1.00 92.69 185 PRO A C 1
ATOM 1446 O O . PRO A 1 185 ? -12.332 -13.459 -6.998 1.00 92.69 185 PRO A O 1
ATOM 1449 N N . ALA A 1 186 ? -13.424 -13.165 -8.939 1.00 93.19 186 ALA A N 1
ATOM 1450 C CA . ALA A 1 186 ? -12.348 -13.646 -9.803 1.00 93.19 186 ALA A CA 1
ATOM 1451 C C . ALA A 1 186 ? -11.072 -12.783 -9.731 1.00 93.19 186 ALA A C 1
ATOM 1453 O O . ALA A 1 186 ? -9.998 -13.264 -10.077 1.00 93.19 186 ALA A O 1
ATOM 1454 N N . TYR A 1 187 ? -11.180 -11.531 -9.272 1.00 93.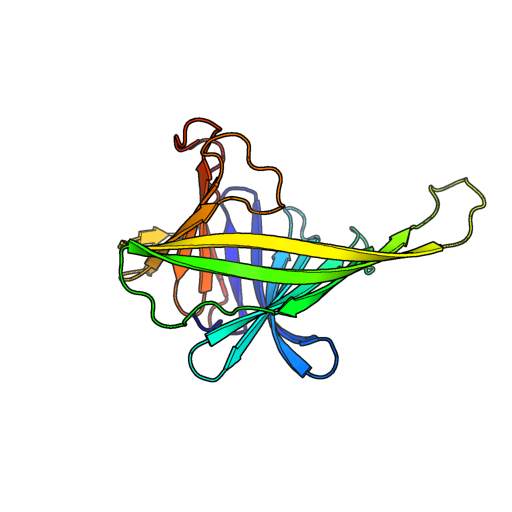38 187 TYR A N 1
ATOM 1455 C CA . TYR A 1 187 ? -10.050 -10.615 -9.100 1.00 93.38 187 TYR A CA 1
ATOM 1456 C C . TYR A 1 187 ? -9.642 -10.436 -7.635 1.00 93.38 187 TYR A C 1
ATOM 1458 O O . TYR A 1 187 ? -8.867 -9.528 -7.334 1.00 93.38 187 TYR A O 1
ATOM 1466 N N . ARG A 1 188 ? -10.151 -11.269 -6.717 1.00 97.31 188 ARG A N 1
ATOM 1467 C CA . ARG A 1 188 ? -9.715 -11.236 -5.320 1.00 97.31 188 ARG A CA 1
ATOM 1468 C C . ARG A 1 188 ? -8.238 -11.591 -5.232 1.00 97.31 188 ARG A C 1
ATOM 1470 O O . ARG A 1 188 ? -7.836 -12.680 -5.646 1.00 97.31 188 ARG A O 1
ATOM 1477 N N . ILE A 1 189 ? -7.460 -10.720 -4.600 1.00 97.50 189 ILE A N 1
ATOM 1478 C CA . ILE A 1 189 ? -6.063 -10.987 -4.264 1.00 97.50 189 ILE A CA 1
ATOM 1479 C C . ILE A 1 189 ? -5.957 -11.077 -2.746 1.00 97.50 189 ILE A C 1
ATOM 1481 O O . ILE A 1 189 ? -6.282 -10.125 -2.046 1.00 97.50 189 ILE A O 1
ATOM 1485 N N . ALA A 1 190 ? -5.511 -12.210 -2.214 1.00 98.12 190 ALA A N 1
ATOM 1486 C CA . ALA A 1 190 ? -5.454 -12.444 -0.772 1.00 98.12 190 ALA A CA 1
ATOM 1487 C C . ALA A 1 190 ? -4.150 -13.119 -0.359 1.00 98.12 190 ALA A C 1
ATOM 1489 O O . ALA A 1 190 ? -3.608 -13.934 -1.104 1.00 98.12 190 ALA A O 1
ATOM 1490 N N . LEU A 1 191 ? -3.679 -12.807 0.849 1.00 98.25 191 LEU A N 1
ATOM 1491 C CA . LEU A 1 191 ? -2.577 -13.497 1.512 1.00 98.25 191 LEU A CA 1
ATOM 1492 C C . LEU A 1 191 ? -2.880 -14.999 1.599 1.00 98.25 191 LEU A C 1
ATOM 1494 O O . LEU A 1 191 ? -3.901 -15.410 2.149 1.00 98.25 191 LEU A O 1
ATOM 1498 N N . THR A 1 192 ? -1.955 -15.826 1.117 1.00 97.81 192 THR A N 1
ATOM 1499 C CA . THR A 1 192 ? -2.077 -17.293 1.134 1.00 97.81 192 THR A CA 1
ATOM 1500 C C . THR A 1 192 ? -1.017 -17.990 1.965 1.00 97.81 192 THR A C 1
ATOM 1502 O O . THR A 1 192 ? -1.256 -19.100 2.428 1.00 97.81 192 THR A O 1
ATOM 1505 N N . LYS A 1 193 ? 0.158 -17.385 2.165 1.00 97.62 193 LYS A N 1
ATOM 1506 C CA . LYS A 1 193 ? 1.224 -17.993 2.971 1.00 97.62 193 LYS A CA 1
ATOM 1507 C C . LYS A 1 193 ? 2.150 -16.937 3.549 1.00 97.62 193 LYS A C 1
ATOM 1509 O O . LYS A 1 193 ? 2.698 -16.125 2.811 1.00 97.62 193 LYS A O 1
ATOM 1514 N N . ILE A 1 194 ? 2.384 -16.992 4.855 1.00 97.62 194 ILE A N 1
ATOM 1515 C CA . ILE A 1 194 ? 3.425 -16.191 5.506 1.00 97.62 194 ILE A CA 1
ATOM 1516 C C . ILE A 1 194 ? 4.772 -16.875 5.256 1.00 97.62 194 ILE A C 1
ATOM 1518 O O . ILE A 1 194 ? 4.936 -18.058 5.545 1.00 97.62 194 ILE A O 1
ATOM 1522 N N . ILE A 1 195 ? 5.715 -16.137 4.678 1.00 96.56 195 ILE A N 1
ATOM 1523 C CA . ILE A 1 195 ? 7.059 -16.617 4.332 1.00 96.56 195 ILE A CA 1
ATOM 1524 C C . ILE A 1 195 ? 8.040 -16.259 5.449 1.00 96.56 195 ILE A C 1
ATOM 1526 O O . ILE A 1 195 ? 8.841 -17.096 5.852 1.00 96.56 195 ILE A O 1
ATOM 1530 N N . SER A 1 196 ? 7.956 -15.034 5.967 1.00 95.81 196 SER A N 1
ATOM 1531 C CA . SER A 1 196 ? 8.704 -14.594 7.144 1.00 95.81 196 SER A CA 1
ATOM 1532 C C . SER A 1 196 ? 7.880 -13.602 7.956 1.00 95.81 196 SER A C 1
ATOM 1534 O O . SER A 1 196 ? 7.129 -12.798 7.403 1.00 95.81 196 SER A O 1
ATOM 1536 N N . ALA A 1 197 ? 8.021 -13.661 9.275 1.00 90.50 197 ALA A N 1
ATOM 1537 C CA . ALA A 1 197 ? 7.510 -12.669 10.209 1.00 90.50 197 ALA A CA 1
ATOM 1538 C C . ALA A 1 197 ? 8.480 -12.610 11.404 1.00 90.50 197 ALA A C 1
ATOM 1540 O O . ALA A 1 197 ? 8.821 -13.683 11.906 1.00 90.50 197 ALA A O 1
ATOM 1541 N N . PRO A 1 198 ? 8.964 -11.419 11.801 1.00 82.75 198 PRO A N 1
ATOM 1542 C CA . PRO A 1 198 ? 9.782 -11.251 13.002 1.00 82.75 198 PRO A CA 1
ATOM 1543 C C . PRO A 1 198 ? 9.024 -11.563 14.296 1.00 82.75 198 PRO A C 1
ATOM 1545 O O . PRO A 1 198 ? 7.771 -11.462 14.291 1.00 82.75 198 PRO A O 1
#

Solvent-accessible surface area (backbone atoms only — not comparable to full-atom values): 10348 Å² total; per-residue (Å²): 116,63,71,36,59,59,28,25,32,32,30,75,80,54,27,35,40,36,27,40,71,48,79,54,97,93,36,80,32,44,30,42,33,38,25,40,62,94,69,36,53,44,34,37,42,33,39,44,78,54,97,64,26,39,33,63,42,30,34,41,32,36,37,85,88,66,48,75,32,32,40,36,44,36,51,62,78,42,61,45,60,64,78,72,52,67,75,42,71,46,73,41,34,29,38,38,40,35,40,34,52,47,72,51,59,93,94,51,98,53,73,77,42,77,51,76,50,77,43,81,47,48,30,39,42,28,31,66,37,70,41,72,45,78,45,39,95,40,78,36,75,65,22,38,34,32,41,38,32,32,72,88,72,68,54,55,80,49,20,32,34,41,38,28,34,34,74,36,71,38,79,45,34,38,35,36,27,38,51,86,48,49,76,39,76,92,62,50,41,34,42,51,36,71,75,39,69,124

Nearest PDB structures (foldseek):
  3ub1-assembly1_A  TM=1.934E-01  e=9.091E+00  Clostridium perfringens

Foldseek 3Di:
DDAAAQWKFAKPQQKIKGWHWDDDPNDTWIWIWIAHRVGATAKIWTWDDDPQWIDGAWMFGADSVRHTFKTWGWAWPDTHGNDDDAFDKDKTKTKIKMKGWDDDDPPDDDDTDIDIDIDIAIKMKGWHFFDWDQAANDIQHGWIWIWIGCHPVDQAAQWTKIFTQGPNHGTAKMFTADNPRDTDVVPIMGTHHTPDDD

Radius of gyration: 17.51 Å; Cα contacts (8 Å, |Δi|>4): 517; chains: 1; bounding box: 42×38×47 Å

Organism: NCBI:txid29581

pLDDT: mean 91.64, std 9.69, range [53.72, 98.25]

Sequence (198 aa):
MELTTGIKFSKNNGDAQVNVEEMFEGKKQKGTQLILDGGVLLATSYQDIRDGQVFLTGAIHYNEDGTVRSKNVYTPQSAIPSTMRPGQEVRVQFTDTQTSTHYPLAGLSDKITTSTRTDKRDFSITFLGWERLELGGRRFPDACKFELRDVGGKSKGKSGEYVWYAQGYGVIMTDKLDKDGDVQPAYRIALTKIISAP

Mean predicted aligned error: 4.94 Å